Protein AF-A0A453IJV7-F1 (afdb_monomer_lite)

Foldseek 3Di:
DLPDDPPDPVVVVLVVLLVLLVQLVPDDCDCDPPDSVVSNVVSLVVNLVVLLVSLVVQVVCCVVPVDDQDPPDDLSVQVPPPPDDSVRSSVVVSVVVVVPPPPVVVVVVVVVVLCVVPVPLVVVQVVQVVVLVVVCVVVVHPDDDPVSVVSSCSVCVLVVVCVVCVVPVDDDDDDDDDDDSRVDD

InterPro domains:
  IPR001128 Cytochrome P450 [PF00067] (32-156)
  IPR036396 Cytochrome P450 superfamily [G3DSA:1.10.630.10] (1-160)
  IPR036396 Cytochrome P450 superfamily [SSF48264] (8-157)

Radius of gyration: 22.25 Å; chains: 1; bounding box: 54×47×56 Å

Structure (mmCIF, N/CA/C/O backbone):
data_AF-A0A453IJV7-F1
#
_entry.id   AF-A0A453IJV7-F1
#
loop_
_atom_site.group_PDB
_atom_site.id
_atom_site.type_symbol
_atom_site.label_atom_id
_atom_site.label_alt_id
_atom_site.label_comp_id
_atom_site.label_asym_id
_atom_site.label_entity_id
_atom_site.label_seq_id
_atom_site.pdbx_PDB_ins_code
_atom_site.Cartn_x
_atom_site.Cartn_y
_atom_site.Cartn_z
_atom_site.occupancy
_atom_site.B_iso_or_equiv
_atom_site.auth_seq_id
_atom_site.auth_comp_id
_atom_site.auth_asym_id
_atom_site.auth_atom_id
_atom_site.pdbx_PDB_model_num
ATOM 1 N N . ILE A 1 1 ? 5.312 3.435 2.197 1.00 82.19 1 ILE A N 1
ATOM 2 C CA . ILE A 1 1 ? 6.246 2.643 1.351 1.00 82.19 1 ILE A CA 1
ATOM 3 C C . ILE A 1 1 ? 7.298 3.547 0.699 1.00 82.19 1 ILE A C 1
ATOM 5 O O . ILE A 1 1 ? 8.464 3.226 0.855 1.00 82.19 1 ILE A O 1
ATOM 9 N N . MET A 1 2 ? 6.918 4.653 0.038 1.00 85.75 2 MET A N 1
ATOM 10 C CA . MET A 1 2 ? 7.855 5.604 -0.610 1.00 85.75 2 MET A CA 1
ATOM 11 C C . MET A 1 2 ? 7.649 7.081 -0.194 1.00 85.75 2 MET A C 1
ATOM 13 O O . MET A 1 2 ? 8.082 7.976 -0.916 1.00 85.75 2 MET A O 1
ATOM 17 N N . SER A 1 3 ? 6.951 7.332 0.924 1.00 85.00 3 SER A N 1
ATOM 18 C CA . SER A 1 3 ? 6.607 8.679 1.421 1.00 85.00 3 SER A CA 1
ATOM 19 C C . SER A 1 3 ? 6.081 9.627 0.336 1.00 85.00 3 SER A C 1
ATOM 21 O O . SER A 1 3 ? 6.603 10.717 0.139 1.00 85.00 3 SER A O 1
ATOM 23 N N . MET A 1 4 ? 5.072 9.163 -0.406 1.00 85.44 4 MET A N 1
ATOM 24 C CA . MET A 1 4 ? 4.356 9.962 -1.402 1.00 85.44 4 MET A CA 1
ATOM 25 C C . MET A 1 4 ? 3.078 10.517 -0.781 1.00 85.44 4 MET A C 1
ATOM 27 O O . MET A 1 4 ? 2.379 9.779 -0.076 1.00 85.44 4 MET A O 1
ATOM 31 N N . ASP A 1 5 ? 2.757 11.774 -1.073 1.00 86.56 5 ASP A N 1
ATOM 32 C CA . ASP A 1 5 ? 1.568 12.422 -0.535 1.00 86.56 5 ASP A CA 1
ATOM 33 C C . ASP A 1 5 ? 0.304 12.033 -1.326 1.00 86.56 5 ASP A C 1
ATOM 35 O O . ASP A 1 5 ? 0.326 11.943 -2.563 1.00 86.56 5 ASP A O 1
ATOM 39 N N . PRO A 1 6 ? -0.821 11.761 -0.637 1.00 83.69 6 PRO A N 1
ATOM 40 C CA . PRO A 1 6 ? -2.081 11.449 -1.300 1.00 83.69 6 PRO A CA 1
ATOM 41 C C . PRO A 1 6 ? -2.639 12.679 -2.026 1.00 83.69 6 PRO A C 1
ATOM 43 O O . PRO A 1 6 ? -2.537 13.803 -1.540 1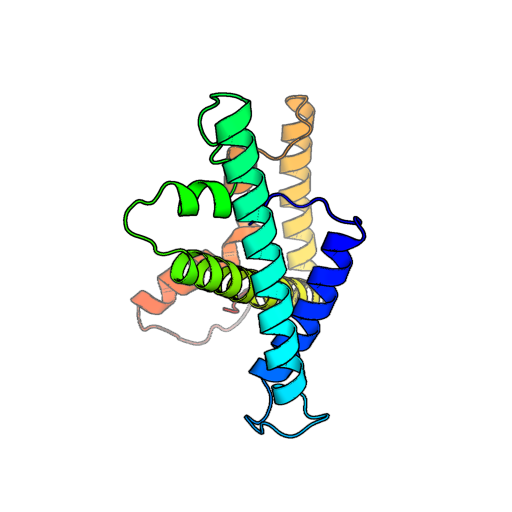.00 83.69 6 PRO A O 1
ATOM 46 N N . GLY A 1 7 ? -3.291 12.464 -3.172 1.00 83.38 7 GLY A N 1
ATOM 47 C CA . GLY A 1 7 ? -3.917 13.537 -3.955 1.00 83.38 7 GLY A CA 1
ATOM 48 C C . GLY A 1 7 ? -2.981 14.280 -4.913 1.00 83.38 7 GLY A C 1
ATOM 49 O O . GLY A 1 7 ? -3.461 15.070 -5.724 1.00 83.38 7 GLY A O 1
ATOM 50 N N . GLU A 1 8 ? -1.676 14.005 -4.886 1.00 91.69 8 GLU A N 1
ATOM 51 C CA . GLU A 1 8 ? -0.765 14.452 -5.940 1.00 91.69 8 GLU A CA 1
ATOM 52 C C . GLU A 1 8 ? -1.007 13.685 -7.247 1.00 91.69 8 GLU A C 1
ATOM 54 O O . GLU A 1 8 ? -1.324 12.492 -7.250 1.00 91.69 8 GLU A O 1
ATOM 59 N N . GLU A 1 9 ? -0.809 14.360 -8.383 1.00 90.62 9 GLU A N 1
ATOM 60 C CA . GLU A 1 9 ? -1.044 13.775 -9.707 1.00 90.62 9 GLU A CA 1
ATOM 61 C C . GLU A 1 9 ? -0.214 12.502 -9.939 1.00 90.62 9 GLU A C 1
ATOM 63 O O . GLU A 1 9 ? -0.707 11.520 -10.494 1.00 90.62 9 GLU A O 1
ATOM 68 N N . GLU A 1 10 ? 1.042 12.498 -9.495 1.00 88.94 10 GLU A N 1
ATOM 69 C CA . GLU A 1 10 ? 1.927 11.339 -9.597 1.00 88.94 10 GLU A CA 1
ATOM 70 C C . GLU A 1 10 ? 1.414 10.148 -8.775 1.00 88.94 10 GLU A C 1
ATOM 72 O O . GLU A 1 10 ? 1.376 9.024 -9.283 1.00 88.94 10 GLU A O 1
ATOM 77 N N . THR A 1 11 ? 0.976 10.396 -7.538 1.00 91.19 11 THR A N 1
ATOM 78 C CA . THR A 1 11 ? 0.439 9.372 -6.633 1.00 91.19 11 THR A CA 1
ATOM 79 C C . THR A 1 11 ? -0.837 8.748 -7.194 1.00 91.19 11 THR A C 1
ATOM 81 O O . THR A 1 11 ? -0.966 7.522 -7.221 1.00 91.19 11 THR A O 1
ATOM 84 N N . GLU A 1 12 ? -1.762 9.557 -7.718 1.00 91.56 12 GLU A N 1
ATOM 85 C CA . GLU A 1 12 ? -2.997 9.035 -8.315 1.00 91.56 12 GLU A CA 1
ATOM 86 C C . GLU A 1 12 ? -2.735 8.285 -9.628 1.00 91.56 12 GLU A C 1
ATOM 88 O O . GLU A 1 12 ? -3.335 7.236 -9.872 1.00 91.56 12 GLU A O 1
ATOM 93 N N . ARG A 1 13 ? -1.792 8.745 -10.461 1.00 92.81 13 ARG A N 1
ATOM 94 C CA . ARG A 1 13 ? -1.368 7.992 -11.654 1.00 92.81 13 ARG A CA 1
ATOM 95 C C . ARG A 1 13 ? -0.766 6.639 -11.273 1.00 92.81 13 ARG A C 1
ATOM 97 O O . ARG A 1 13 ? -1.148 5.625 -11.855 1.00 92.81 13 ARG A O 1
ATOM 104 N N . LEU A 1 14 ? 0.110 6.601 -10.267 1.00 93.06 14 LEU A N 1
ATOM 105 C CA . LEU A 1 14 ? 0.696 5.358 -9.760 1.00 93.06 14 LEU A CA 1
ATOM 106 C C . LEU A 1 14 ? -0.384 4.396 -9.244 1.00 93.06 14 LEU A C 1
ATOM 108 O O . LEU A 1 14 ? -0.341 3.200 -9.532 1.00 93.06 14 LEU A O 1
ATOM 112 N N . ARG A 1 15 ? -1.393 4.917 -8.538 1.00 90.94 15 ARG A N 1
ATOM 113 C CA . ARG A 1 15 ? -2.552 4.143 -8.077 1.00 90.94 15 ARG A CA 1
ATOM 114 C C . ARG A 1 15 ? -3.331 3.521 -9.239 1.00 90.94 15 ARG A C 1
ATOM 116 O O . ARG A 1 15 ? -3.712 2.353 -9.161 1.00 90.94 15 ARG A O 1
ATOM 123 N N . LEU A 1 16 ? -3.567 4.265 -10.320 1.00 93.12 16 LEU A N 1
ATOM 124 C CA . LEU A 1 16 ? -4.272 3.754 -11.504 1.00 93.12 16 LEU A CA 1
ATOM 125 C C . LEU A 1 16 ? -3.483 2.652 -12.228 1.00 93.12 16 LEU A C 1
ATOM 127 O O . LEU A 1 16 ? -4.068 1.645 -12.647 1.00 93.12 16 LEU A O 1
ATOM 131 N N . GLU A 1 17 ? -2.163 2.808 -12.339 1.00 95.00 17 GLU A N 1
ATOM 132 C CA . GLU A 1 17 ? -1.282 1.763 -12.872 1.00 95.00 17 GLU A CA 1
ATOM 133 C C . GLU A 1 17 ? -1.330 0.511 -11.999 1.00 95.00 17 GLU A C 1
ATOM 135 O O . GLU A 1 17 ? -1.475 -0.602 -12.502 1.00 95.00 17 GLU A O 1
ATOM 140 N N . TYR A 1 18 ? -1.309 0.688 -10.680 1.00 91.94 18 TYR A N 1
ATOM 141 C CA . TYR A 1 18 ? -1.393 -0.411 -9.731 1.00 91.94 18 TYR A CA 1
ATOM 142 C C . TYR A 1 18 ? -2.715 -1.192 -9.850 1.00 91.94 18 TYR A C 1
ATOM 144 O O . TYR A 1 18 ? -2.702 -2.419 -9.935 1.00 91.94 18 TYR A O 1
ATOM 152 N N . ILE A 1 19 ? -3.861 -0.513 -9.976 1.00 91.56 19 ILE A N 1
ATOM 153 C CA . ILE A 1 19 ? -5.157 -1.174 -10.228 1.00 91.56 19 ILE A CA 1
ATOM 154 C C . ILE A 1 19 ? -5.124 -1.980 -11.538 1.00 91.56 19 ILE A C 1
ATOM 156 O O . ILE A 1 19 ? -5.682 -3.077 -11.623 1.00 91.56 19 ILE A O 1
ATOM 160 N N . THR A 1 20 ? -4.480 -1.448 -12.577 1.00 94.38 20 THR A N 1
ATOM 161 C CA . THR A 1 20 ? -4.347 -2.135 -13.870 1.00 94.38 20 THR A CA 1
ATOM 162 C C . THR A 1 20 ? -3.435 -3.357 -13.766 1.00 94.38 20 THR A C 1
ATOM 164 O O . THR A 1 20 ? -3.772 -4.416 -14.298 1.00 94.38 20 THR A O 1
ATOM 167 N N . PHE A 1 21 ? -2.332 -3.241 -13.026 1.00 94.00 21 PHE A N 1
ATOM 168 C CA . PHE A 1 21 ? -1.436 -4.345 -12.699 1.00 94.00 21 PHE A CA 1
ATOM 169 C C . PHE A 1 21 ? -2.178 -5.474 -11.968 1.00 94.00 21 PHE A C 1
ATOM 171 O O . PHE A 1 21 ? -2.154 -6.620 -12.423 1.00 94.00 21 PHE A O 1
ATOM 178 N N . MET A 1 22 ? -2.928 -5.141 -10.915 1.00 91.25 22 MET A N 1
ATOM 179 C CA . MET A 1 22 ? -3.708 -6.098 -10.123 1.00 91.25 22 MET A CA 1
ATOM 180 C C . MET A 1 22 ? -4.707 -6.896 -10.958 1.00 91.25 22 MET A C 1
ATOM 182 O O . MET A 1 22 ? -4.793 -8.118 -10.830 1.00 91.25 22 MET A O 1
ATOM 186 N N . LYS A 1 23 ? -5.419 -6.230 -11.875 1.00 91.38 23 LYS A N 1
ATOM 187 C CA . LYS A 1 23 ? -6.349 -6.898 -12.799 1.00 91.38 23 LYS A CA 1
ATOM 188 C C . LYS A 1 23 ? -5.6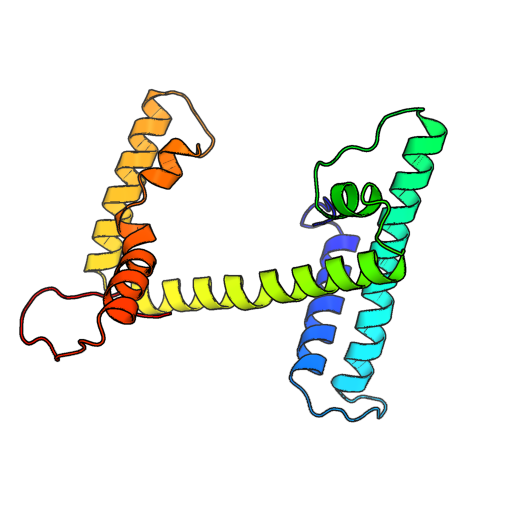62 -7.953 -13.661 1.00 91.38 23 LYS A C 1
ATOM 190 O O . LYS A 1 23 ? -6.300 -8.941 -14.008 1.00 91.38 23 LYS A O 1
ATOM 195 N N . GLY A 1 24 ? -4.394 -7.758 -14.021 1.00 92.88 24 GLY A N 1
ATOM 196 C CA . GLY A 1 24 ? -3.646 -8.759 -14.775 1.00 92.88 24 GLY A CA 1
ATOM 197 C C . GLY A 1 24 ? -3.157 -9.929 -13.928 1.00 92.88 24 GLY A C 1
ATOM 198 O O . GLY A 1 24 ? -3.151 -11.046 -14.440 1.00 92.88 24 GLY A O 1
ATOM 199 N N . VAL A 1 25 ? -2.816 -9.706 -12.651 1.00 89.50 25 VAL A N 1
ATOM 200 C CA . VAL A 1 25 ? -2.382 -10.770 -11.720 1.00 89.50 25 VAL A CA 1
ATOM 201 C C . VAL A 1 25 ? -3.469 -11.831 -11.537 1.00 89.50 25 VAL A C 1
ATOM 203 O O . VAL A 1 25 ? -3.168 -13.020 -11.516 1.00 89.50 25 VAL A O 1
ATOM 206 N N . VAL A 1 26 ? -4.735 -11.413 -11.465 1.00 88.06 26 VAL A N 1
ATOM 207 C CA . VAL A 1 26 ? -5.888 -12.321 -11.317 1.00 88.06 26 VAL A CA 1
ATOM 208 C C . VAL A 1 26 ? -6.466 -12.812 -12.653 1.00 88.06 26 VAL A C 1
ATOM 210 O O . VAL A 1 26 ? -7.506 -13.467 -12.674 1.00 88.06 26 VAL A O 1
ATOM 213 N N . SER A 1 27 ? -5.831 -12.486 -13.784 1.00 92.25 27 SER A N 1
ATOM 214 C CA . SER A 1 27 ? -6.316 -12.836 -15.126 1.00 92.25 27 SER A CA 1
ATOM 215 C C . SER A 1 27 ? -5.581 -14.029 -15.739 1.00 92.25 27 SER A C 1
ATOM 217 O O . SER A 1 27 ? -4.532 -14.454 -15.259 1.00 92.25 27 SER A O 1
ATOM 219 N N . ALA A 1 28 ? -6.113 -14.558 -16.846 1.00 93.44 28 ALA A N 1
ATOM 220 C CA . ALA A 1 28 ? -5.420 -15.582 -17.620 1.00 93.44 28 ALA A CA 1
ATOM 221 C C . ALA A 1 28 ? -4.070 -15.047 -18.157 1.00 93.44 28 ALA A C 1
ATOM 223 O O . ALA A 1 28 ? -4.047 -13.943 -18.712 1.00 93.44 28 ALA A O 1
ATOM 224 N N . PRO A 1 29 ? -2.967 -15.818 -18.061 1.00 92.56 29 PRO A N 1
ATOM 225 C CA . PRO A 1 29 ? -1.616 -15.373 -18.416 1.00 92.56 29 PRO A CA 1
ATOM 226 C C . PRO A 1 29 ? -1.383 -15.371 -19.939 1.00 92.56 29 PRO A C 1
ATOM 228 O O . PRO A 1 29 ? -0.536 -16.087 -20.469 1.00 92.56 29 PRO A O 1
ATOM 231 N N . LEU A 1 30 ? -2.170 -14.581 -20.669 1.00 93.06 30 LEU A N 1
ATOM 232 C CA . LEU A 1 30 ? -2.125 -14.472 -22.126 1.00 93.06 30 LEU A CA 1
ATOM 233 C C . LEU A 1 30 ? -1.462 -13.157 -22.529 1.00 93.06 30 LEU A C 1
ATOM 235 O O . LEU A 1 30 ? -2.041 -12.086 -22.373 1.00 93.06 30 LEU A O 1
ATOM 239 N N . ASN A 1 31 ? -0.255 -13.222 -23.091 1.00 92.75 31 ASN A N 1
ATOM 240 C CA . ASN A 1 31 ? 0.482 -12.037 -23.535 1.00 92.75 31 ASN A CA 1
ATOM 241 C C . ASN A 1 31 ? 0.046 -11.573 -24.938 1.00 92.75 31 ASN A C 1
ATOM 243 O O . ASN A 1 31 ? 0.837 -11.564 -25.879 1.00 92.75 31 ASN A O 1
ATOM 247 N N . PHE A 1 32 ? -1.233 -11.219 -25.087 1.00 92.75 32 PHE A N 1
ATOM 248 C CA . PHE A 1 32 ? -1.787 -10.702 -26.342 1.00 92.75 32 PHE A CA 1
ATOM 249 C C . PHE A 1 32 ? -2.232 -9.237 -26.188 1.00 92.75 32 PHE A C 1
ATOM 251 O O . PHE A 1 32 ? -2.822 -8.899 -25.153 1.00 92.75 32 PHE A O 1
ATOM 258 N N . PRO A 1 33 ? -1.993 -8.355 -27.181 1.00 92.31 33 PRO A N 1
ATOM 259 C CA . PRO A 1 33 ? -2.389 -6.951 -27.100 1.00 92.31 33 PRO A CA 1
ATOM 260 C C . PRO A 1 33 ? -3.866 -6.772 -26.727 1.00 92.31 33 PRO A C 1
ATOM 262 O O . PRO A 1 33 ? -4.750 -7.395 -27.305 1.00 92.31 33 PRO A O 1
ATOM 265 N N . GLY A 1 34 ? -4.133 -5.913 -25.740 1.00 89.69 34 GLY A N 1
ATOM 266 C CA . GLY A 1 34 ? -5.490 -5.617 -25.263 1.00 89.69 34 GLY A CA 1
ATOM 267 C C . GLY A 1 34 ? -5.979 -6.478 -24.093 1.00 89.69 34 GLY A C 1
ATOM 268 O O . GLY A 1 34 ? -6.896 -6.047 -23.390 1.00 89.69 34 GLY A O 1
ATOM 269 N N . THR A 1 35 ? -5.341 -7.621 -23.818 1.00 94.81 35 THR A N 1
ATOM 270 C CA . THR A 1 35 ? -5.650 -8.460 -22.645 1.00 94.81 35 THR A CA 1
ATOM 271 C C . THR A 1 35 ? -5.268 -7.783 -21.324 1.00 94.81 35 THR A C 1
ATOM 273 O O . THR A 1 35 ? -4.431 -6.877 -21.286 1.00 94.81 35 THR A O 1
ATOM 276 N N . ALA A 1 36 ? -5.873 -8.237 -20.220 1.00 95.12 36 ALA A N 1
ATOM 277 C CA . ALA A 1 36 ? -5.545 -7.756 -18.878 1.00 95.12 36 ALA A CA 1
ATOM 278 C C . ALA A 1 36 ? -4.084 -8.058 -18.500 1.00 95.12 36 ALA A C 1
ATOM 280 O O . ALA A 1 36 ? -3.392 -7.168 -18.013 1.00 95.12 36 ALA A O 1
ATOM 281 N N . TYR A 1 37 ? -3.589 -9.261 -18.809 1.00 94.81 37 TYR A N 1
ATOM 282 C CA . TYR A 1 37 ? -2.201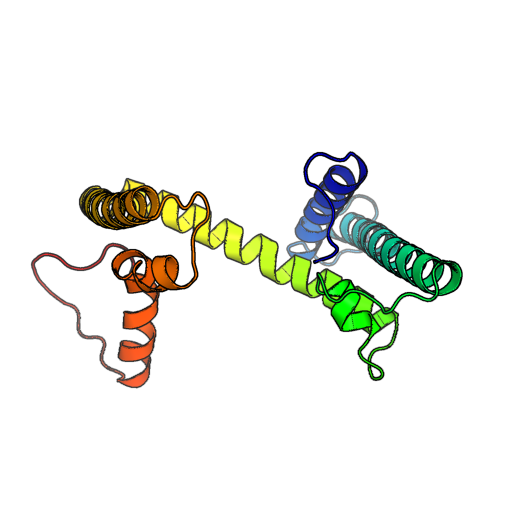 -9.649 -18.551 1.00 94.81 37 TYR A CA 1
ATOM 283 C C . TYR A 1 37 ? -1.193 -8.774 -19.314 1.00 94.81 37 TYR A C 1
ATOM 285 O O . TYR A 1 37 ? -0.260 -8.243 -18.714 1.00 94.81 37 TYR A O 1
ATOM 293 N N . TRP A 1 38 ? -1.417 -8.517 -20.609 1.00 96.25 38 TRP A N 1
ATOM 294 C CA . TRP A 1 38 ? -0.556 -7.618 -21.392 1.00 96.25 38 TRP A CA 1
ATOM 295 C C . TRP A 1 38 ? -0.537 -6.186 -20.841 1.00 96.25 38 TRP A C 1
ATOM 297 O O . TRP A 1 38 ? 0.521 -5.559 -20.774 1.00 96.25 38 TRP A O 1
ATOM 307 N N . LYS A 1 39 ? -1.696 -5.659 -20.416 1.00 96.31 39 LYS A N 1
ATOM 308 C CA . LYS A 1 39 ? -1.777 -4.332 -19.781 1.00 96.31 39 LYS A CA 1
ATOM 309 C C . LYS A 1 39 ? -1.026 -4.306 -18.451 1.00 96.31 39 LYS A C 1
ATOM 311 O O . LYS A 1 39 ? -0.283 -3.365 -18.207 1.00 96.31 39 LYS A O 1
ATOM 316 N N . ALA A 1 40 ? -1.149 -5.351 -17.638 1.00 95.31 40 ALA A N 1
ATOM 317 C CA . ALA A 1 40 ? -0.450 -5.433 -16.363 1.00 95.31 40 ALA A CA 1
ATOM 318 C C . ALA A 1 40 ? 1.071 -5.505 -16.505 1.00 95.31 40 ALA A C 1
ATOM 320 O O . ALA A 1 40 ? 1.767 -4.894 -15.702 1.00 95.31 40 ALA A O 1
ATOM 321 N N . LEU A 1 41 ? 1.606 -6.172 -17.533 1.00 95.12 41 LEU A N 1
ATOM 322 C CA . LEU A 1 41 ? 3.050 -6.143 -17.801 1.00 95.12 41 LEU A CA 1
ATOM 323 C C . LEU A 1 41 ? 3.550 -4.719 -18.088 1.00 95.12 41 LEU A C 1
ATOM 325 O O . LEU A 1 41 ? 4.622 -4.339 -17.617 1.00 95.12 41 LEU A O 1
ATOM 329 N N . LYS A 1 42 ? 2.758 -3.914 -18.807 1.00 96.06 42 LYS A N 1
ATOM 330 C CA . LYS A 1 42 ? 3.068 -2.495 -19.032 1.00 96.06 42 LYS A CA 1
ATOM 331 C C . LYS A 1 42 ? 2.987 -1.686 -17.744 1.00 96.06 42 LYS A C 1
ATOM 333 O O . LYS A 1 42 ? 3.933 -0.975 -17.43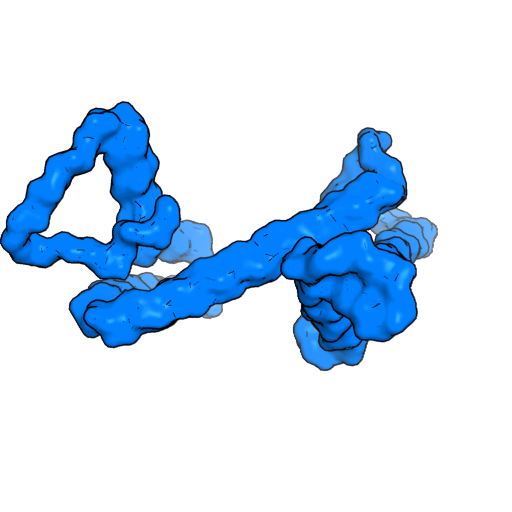0 1.00 96.06 42 LYS A O 1
ATOM 338 N N . SER A 1 43 ? 1.910 -1.847 -16.979 1.00 96.00 43 SER A N 1
ATOM 339 C CA . SER A 1 43 ? 1.756 -1.167 -15.693 1.00 96.00 43 SER A CA 1
ATOM 340 C C . SER A 1 43 ? 2.861 -1.535 -14.708 1.00 96.00 43 SER A C 1
ATOM 342 O O . SER A 1 43 ? 3.376 -0.654 -14.030 1.00 96.00 43 SER A O 1
ATOM 344 N N . ARG A 1 44 ? 3.310 -2.799 -14.680 1.00 95.12 44 ARG A N 1
ATOM 345 C CA . ARG A 1 44 ? 4.476 -3.222 -13.889 1.00 95.12 44 ARG A CA 1
ATOM 346 C C . ARG A 1 44 ? 5.714 -2.412 -14.264 1.00 95.12 44 ARG A C 1
ATOM 348 O O . ARG A 1 44 ? 6.373 -1.896 -13.371 1.00 95.12 44 ARG A O 1
ATOM 355 N N . ALA A 1 45 ? 6.019 -2.284 -15.555 1.00 95.62 45 ALA A N 1
ATOM 356 C CA . ALA A 1 45 ? 7.164 -1.494 -16.007 1.00 95.62 45 ALA A CA 1
ATOM 357 C C . ALA A 1 45 ? 7.040 -0.016 -15.594 1.00 95.62 45 ALA A C 1
ATOM 359 O O . ALA A 1 45 ? 8.004 0.554 -15.088 1.00 95.62 45 ALA A O 1
ATOM 360 N N . THR A 1 46 ? 5.850 0.580 -15.729 1.00 95.88 46 THR A N 1
ATOM 361 C CA . THR A 1 46 ? 5.590 1.958 -15.285 1.00 95.88 46 THR A CA 1
ATOM 362 C C . THR A 1 46 ? 5.796 2.120 -13.777 1.00 95.88 46 THR A C 1
ATOM 364 O O . THR A 1 46 ? 6.488 3.042 -13.353 1.00 95.88 46 THR A O 1
ATOM 367 N N . ILE A 1 47 ? 5.241 1.218 -12.960 1.00 94.88 47 ILE A N 1
ATOM 368 C CA . ILE A 1 47 ? 5.369 1.256 -11.496 1.00 94.88 47 ILE A CA 1
ATOM 369 C C . ILE A 1 47 ? 6.837 1.146 -11.084 1.00 94.88 47 ILE A C 1
ATOM 371 O O . ILE A 1 47 ? 7.308 1.970 -10.305 1.00 94.88 47 ILE A O 1
ATOM 375 N N . LEU A 1 48 ? 7.572 0.172 -11.632 1.00 95.00 48 LEU A N 1
ATOM 376 C CA . LEU A 1 48 ? 8.995 -0.005 -11.330 1.00 95.00 48 LEU A CA 1
ATOM 377 C C . LEU A 1 48 ? 9.803 1.245 -11.699 1.00 95.00 48 LEU A C 1
ATOM 379 O O . LEU A 1 48 ? 10.626 1.670 -10.896 1.00 95.00 48 LEU A O 1
ATOM 383 N N . GLY A 1 49 ? 9.506 1.889 -12.833 1.00 94.94 49 GLY A N 1
ATOM 384 C CA . GLY A 1 49 ? 10.149 3.147 -13.223 1.00 94.94 49 GLY A CA 1
ATOM 385 C C . GLY A 1 49 ? 9.859 4.313 -12.267 1.00 94.94 49 GLY A C 1
ATOM 386 O O . GLY A 1 49 ? 10.724 5.155 -12.030 1.00 94.94 49 GLY A O 1
ATOM 387 N N . VAL A 1 50 ? 8.666 4.370 -11.659 1.00 93.94 50 VAL A N 1
ATOM 388 C CA . VAL A 1 50 ? 8.366 5.366 -10.613 1.00 93.94 50 VAL A CA 1
ATOM 389 C C . VAL A 1 50 ? 9.190 5.098 -9.354 1.00 93.94 50 VAL A C 1
ATOM 391 O O . VAL A 1 50 ? 9.782 6.032 -8.816 1.00 93.94 50 VAL A O 1
ATOM 394 N N . ILE A 1 51 ? 9.255 3.840 -8.905 1.00 93.38 51 ILE A N 1
ATOM 395 C CA . ILE A 1 51 ? 10.032 3.446 -7.720 1.00 93.38 51 ILE A CA 1
ATOM 396 C C . ILE A 1 51 ? 11.526 3.739 -7.942 1.00 93.38 51 ILE A C 1
ATOM 398 O O . ILE A 1 51 ? 12.185 4.317 -7.080 1.00 93.38 51 ILE A O 1
ATOM 402 N N . GLU A 1 52 ? 12.047 3.382 -9.115 1.00 93.94 52 GLU A N 1
ATOM 403 C CA . GLU A 1 52 ? 13.431 3.618 -9.526 1.00 93.94 52 GLU A CA 1
ATOM 404 C C . GLU A 1 52 ? 13.785 5.106 -9.513 1.00 93.94 52 GLU A C 1
ATOM 406 O O . GLU A 1 52 ? 14.782 5.499 -8.912 1.00 93.94 52 GLU A O 1
ATOM 411 N N . ARG A 1 53 ? 12.925 5.953 -10.078 1.00 93.38 53 ARG A N 1
ATOM 412 C CA . ARG A 1 53 ? 13.123 7.404 -10.047 1.00 93.38 53 ARG A CA 1
ATOM 413 C C . ARG A 1 53 ? 13.128 7.963 -8.622 1.00 93.38 53 ARG A C 1
ATOM 415 O O . ARG A 1 53 ? 13.991 8.771 -8.299 1.00 93.38 53 ARG A O 1
ATOM 422 N N . LYS A 1 54 ? 12.227 7.509 -7.740 1.00 91.31 54 LYS A N 1
ATOM 423 C CA . LYS A 1 54 ? 12.231 7.920 -6.319 1.00 91.31 54 LYS A CA 1
ATOM 424 C C . LYS A 1 54 ? 13.514 7.504 -5.600 1.00 91.31 54 LYS A C 1
ATOM 426 O O . LYS A 1 54 ? 14.006 8.231 -4.739 1.00 91.31 54 LYS A O 1
ATOM 431 N N . MET A 1 55 ? 14.055 6.341 -5.947 1.00 90.38 55 MET A N 1
ATOM 432 C CA . MET A 1 55 ? 15.332 5.860 -5.426 1.00 90.38 55 MET A CA 1
ATOM 433 C C . MET A 1 55 ? 16.494 6.757 -5.893 1.00 90.38 55 MET A C 1
ATOM 435 O O . MET A 1 55 ? 17.337 7.145 -5.084 1.00 90.38 55 MET A O 1
ATOM 439 N N . GLU A 1 56 ? 16.516 7.141 -7.170 1.00 91.00 56 GLU A N 1
ATOM 440 C CA . GLU A 1 56 ? 17.533 8.032 -7.749 1.00 91.00 56 GLU A CA 1
ATOM 441 C C . GLU A 1 56 ? 17.464 9.453 -7.175 1.00 91.00 56 GLU A C 1
ATOM 443 O O . GLU A 1 56 ? 18.490 9.996 -6.765 1.00 91.00 56 GLU A O 1
ATOM 448 N N . GLU A 1 57 ? 16.261 10.020 -7.027 1.00 90.00 57 GLU A N 1
ATOM 449 C CA . GLU A 1 57 ? 16.037 11.322 -6.379 1.00 90.00 57 GLU A CA 1
ATOM 450 C C . GLU A 1 57 ? 16.645 11.375 -4.968 1.00 90.00 57 GLU A C 1
ATOM 452 O O . GLU A 1 57 ? 17.217 12.390 -4.565 1.00 90.00 57 GLU A O 1
ATOM 457 N N . ARG A 1 58 ? 16.557 10.277 -4.208 1.00 87.81 58 ARG A N 1
ATOM 458 C CA . ARG A 1 58 ? 17.153 10.183 -2.866 1.00 87.81 58 ARG A CA 1
ATOM 459 C C . ARG A 1 58 ? 18.667 10.090 -2.911 1.00 87.81 58 ARG A C 1
ATOM 461 O O . ARG A 1 58 ? 19.331 10.773 -2.134 1.00 87.81 58 ARG A O 1
ATOM 468 N N . LEU A 1 59 ? 19.209 9.290 -3.827 1.00 86.44 59 LEU A N 1
ATOM 469 C CA . LEU A 1 59 ? 20.653 9.166 -4.004 1.00 86.44 59 LEU A CA 1
ATOM 470 C C . LEU A 1 59 ? 21.281 10.516 -4.387 1.00 86.44 59 LEU A C 1
ATOM 472 O O . LEU A 1 59 ? 22.333 10.890 -3.869 1.00 86.44 59 LEU A O 1
ATOM 476 N N . GLU A 1 60 ? 20.614 11.287 -5.246 1.00 87.62 60 GLU A N 1
ATOM 477 C CA . GLU A 1 60 ? 21.056 12.633 -5.599 1.00 87.62 60 GLU A CA 1
ATOM 478 C C . GLU A 1 60 ? 21.031 13.606 -4.420 1.00 87.62 60 GLU A C 1
ATOM 480 O O . GLU A 1 60 ? 21.975 14.383 -4.263 1.00 87.62 60 GLU A O 1
ATOM 485 N N . LYS A 1 61 ? 19.973 13.586 -3.598 1.00 84.94 61 LYS A N 1
ATOM 486 C CA . LYS A 1 61 ? 19.885 14.437 -2.401 1.00 84.94 61 LYS A CA 1
ATOM 487 C C . LYS A 1 61 ? 21.015 14.134 -1.420 1.00 84.94 61 LYS A C 1
ATOM 489 O O . LYS A 1 61 ? 21.697 15.059 -0.991 1.00 84.94 61 LYS A O 1
ATOM 494 N N . MET A 1 62 ? 21.297 12.853 -1.169 1.00 80.69 62 MET A N 1
ATOM 495 C CA . MET A 1 62 ? 22.421 12.431 -0.322 1.00 80.69 62 MET A CA 1
ATOM 496 C C . MET A 1 62 ? 23.763 12.980 -0.824 1.00 80.69 62 MET A C 1
ATOM 498 O O . MET A 1 62 ? 24.554 13.510 -0.044 1.00 80.69 62 MET A O 1
ATOM 502 N N . ASN A 1 63 ? 24.007 12.896 -2.135 1.00 81.44 63 ASN A N 1
ATOM 503 C CA . ASN A 1 63 ? 25.247 13.385 -2.740 1.00 81.44 63 ASN A CA 1
ATOM 504 C C . ASN A 1 63 ? 25.386 14.915 -2.664 1.00 81.44 63 ASN A C 1
ATOM 506 O O . ASN A 1 63 ? 26.505 15.419 -2.582 1.00 81.44 63 ASN A O 1
ATOM 510 N N . LYS A 1 64 ? 24.271 15.655 -2.709 1.00 80.50 64 LYS A N 1
ATOM 511 C CA . LYS A 1 64 ? 24.252 17.127 -2.678 1.00 80.50 64 LYS A CA 1
ATOM 512 C C . LYS A 1 64 ? 24.347 17.692 -1.260 1.00 80.50 64 LYS A C 1
ATOM 514 O O . LYS A 1 64 ? 24.991 18.717 -1.065 1.00 80.50 64 LYS A O 1
ATOM 519 N N . GLU A 1 65 ? 23.714 17.046 -0.286 1.00 76.69 65 GLU A N 1
ATOM 520 C CA . GLU A 1 65 ? 23.531 17.599 1.063 1.00 76.69 65 GLU A CA 1
ATOM 521 C C . GLU A 1 65 ? 24.505 17.026 2.104 1.00 76.69 65 GLU A C 1
ATOM 523 O O . GLU A 1 65 ? 24.507 17.489 3.242 1.00 76.69 65 GLU A O 1
ATOM 528 N N . ALA A 1 66 ? 25.337 16.036 1.740 1.00 66.69 66 ALA A N 1
ATOM 529 C CA . ALA A 1 66 ? 26.193 15.286 2.673 1.00 66.69 66 ALA A CA 1
ATOM 530 C C . ALA A 1 66 ? 25.425 14.794 3.921 1.00 66.69 66 ALA A C 1
ATOM 532 O O . ALA A 1 66 ? 25.990 14.638 5.006 1.00 66.69 66 ALA A O 1
ATOM 533 N N . SER A 1 67 ? 24.120 14.574 3.760 1.00 65.44 67 SER A N 1
ATOM 534 C CA . SER A 1 67 ? 23.205 14.138 4.800 1.00 65.44 67 SER A CA 1
ATOM 535 C C . SER A 1 67 ? 23.119 12.614 4.813 1.00 65.44 67 SER A C 1
ATOM 537 O O . SER A 1 67 ? 23.257 11.930 3.794 1.00 65.44 67 SER A O 1
ATOM 539 N N . SER A 1 68 ? 22.925 12.054 6.005 1.00 63.88 68 SER A N 1
ATOM 540 C CA . SER A 1 68 ? 22.629 10.634 6.158 1.00 63.88 68 SER A CA 1
ATOM 541 C C . SER A 1 68 ? 21.246 10.328 5.592 1.00 63.88 68 SER A C 1
ATOM 543 O O . SER A 1 68 ? 20.309 11.085 5.823 1.00 63.88 68 SER A O 1
ATOM 545 N N . MET A 1 69 ? 21.100 9.186 4.925 1.00 65.75 69 MET A N 1
ATOM 546 C CA . MET A 1 69 ? 19.808 8.738 4.421 1.00 65.75 69 MET A CA 1
ATOM 547 C C . MET A 1 69 ? 18.781 8.571 5.556 1.00 65.75 69 MET A C 1
ATOM 549 O O . MET A 1 69 ? 19.033 7.840 6.518 1.00 65.75 69 MET A O 1
ATOM 553 N N . GLU A 1 70 ? 17.628 9.225 5.437 1.00 65.38 70 GLU A N 1
ATOM 554 C CA . GLU A 1 70 ? 16.505 9.080 6.368 1.00 65.38 70 GLU A CA 1
ATOM 555 C C . GLU A 1 70 ? 15.782 7.739 6.123 1.00 65.38 70 GLU A C 1
ATOM 557 O O . GLU A 1 70 ? 15.542 7.338 4.981 1.00 65.38 70 GLU A O 1
ATOM 562 N N . GLU A 1 71 ? 15.478 7.006 7.199 1.00 68.31 71 GLU A N 1
ATOM 563 C CA . GLU A 1 71 ? 14.764 5.711 7.185 1.00 68.31 71 GLU A CA 1
ATOM 564 C C . GLU A 1 71 ? 13.268 5.892 7.454 1.00 68.31 71 GLU A C 1
ATOM 566 O O . GLU A 1 71 ? 12.613 5.067 8.086 1.00 68.31 71 GLU A O 1
ATOM 571 N N . ASP A 1 72 ? 12.712 6.991 6.965 1.00 82.88 72 ASP A N 1
ATOM 572 C CA . ASP A 1 72 ? 11.333 7.367 7.271 1.00 82.88 72 ASP A CA 1
ATOM 573 C C . ASP A 1 72 ? 10.314 6.474 6.545 1.00 82.88 72 ASP A C 1
ATOM 575 O O . ASP A 1 72 ? 9.115 6.503 6.828 1.00 82.88 72 ASP A O 1
ATOM 579 N N . ASP A 1 73 ? 10.785 5.639 5.614 1.00 88.94 73 ASP A N 1
ATOM 580 C CA . ASP A 1 73 ? 9.994 4.616 4.957 1.00 88.94 73 ASP A CA 1
ATOM 581 C C . ASP A 1 73 ? 10.807 3.386 4.523 1.00 88.94 73 ASP A C 1
ATOM 583 O O . ASP A 1 73 ? 12.020 3.270 4.707 1.00 88.94 73 ASP A O 1
ATOM 587 N N . LEU A 1 74 ? 10.095 2.444 3.902 1.00 90.88 74 LEU A N 1
ATOM 588 C CA . LEU A 1 74 ? 10.660 1.184 3.448 1.00 90.88 74 LEU A CA 1
ATOM 589 C C . LEU A 1 74 ? 11.696 1.343 2.333 1.00 90.88 74 LEU A C 1
ATOM 591 O O . LEU A 1 74 ? 12.650 0.574 2.305 1.00 90.88 74 LEU A O 1
ATOM 595 N N . LEU A 1 75 ? 11.521 2.295 1.411 1.00 90.94 75 LEU A N 1
ATOM 596 C CA . LEU A 1 75 ? 12.510 2.537 0.358 1.00 90.94 75 LEU A CA 1
ATOM 597 C C . LEU A 1 75 ? 13.824 3.051 0.972 1.00 90.94 75 LEU A C 1
ATOM 599 O O . LEU A 1 75 ? 14.892 2.586 0.587 1.00 90.94 75 LEU A O 1
ATOM 603 N N . GLY A 1 76 ? 13.749 3.941 1.967 1.00 89.50 76 GLY A N 1
ATOM 604 C CA . GLY A 1 76 ? 14.905 4.423 2.727 1.00 89.50 76 GLY A CA 1
ATOM 605 C C . GLY A 1 76 ? 15.618 3.289 3.457 1.00 89.50 76 GLY A C 1
ATOM 606 O O . GLY A 1 76 ? 16.828 3.113 3.314 1.00 89.50 76 GLY A O 1
ATOM 607 N N . TRP A 1 77 ? 14.848 2.457 4.160 1.00 90.56 77 TRP A N 1
ATOM 608 C CA . TRP A 1 77 ? 15.365 1.265 4.828 1.00 90.56 77 TRP A CA 1
ATOM 609 C C . TRP A 1 77 ? 16.025 0.283 3.849 1.00 90.56 77 TRP A C 1
ATOM 611 O O . TRP A 1 77 ? 17.144 -0.164 4.092 1.00 90.56 77 TRP A O 1
ATOM 621 N N . ALA A 1 78 ? 15.378 -0.023 2.720 1.00 90.56 78 ALA A N 1
ATOM 622 C CA . ALA A 1 78 ? 15.864 -0.996 1.743 1.00 90.56 78 ALA A CA 1
ATOM 623 C C . ALA A 1 78 ? 17.152 -0.541 1.040 1.00 90.56 78 ALA A C 1
ATOM 625 O O . ALA A 1 78 ? 18.031 -1.362 0.803 1.00 90.56 78 ALA A O 1
ATOM 626 N N . MET A 1 79 ? 17.303 0.756 0.758 1.00 88.62 79 MET A N 1
ATOM 627 C CA . MET A 1 79 ? 18.520 1.311 0.146 1.00 88.62 79 MET A CA 1
ATOM 628 C C . MET A 1 79 ? 19.747 1.258 1.068 1.00 88.62 79 MET A C 1
ATOM 630 O O . MET A 1 79 ? 20.873 1.222 0.577 1.00 88.62 79 MET A O 1
ATOM 634 N N . LYS A 1 80 ? 19.558 1.231 2.394 1.00 86.69 80 LYS A N 1
ATOM 635 C CA . LYS A 1 80 ? 20.659 1.038 3.355 1.00 86.69 80 LYS A CA 1
ATOM 636 C C . LYS A 1 80 ? 21.088 -0.420 3.507 1.00 86.69 80 LYS A C 1
ATOM 638 O O . LYS A 1 80 ? 22.172 -0.680 4.030 1.00 86.69 80 LYS A O 1
ATOM 643 N N . GLN A 1 81 ? 20.259 -1.369 3.078 1.00 86.44 81 GLN A N 1
ATOM 644 C CA . GLN A 1 81 ? 20.590 -2.787 3.147 1.00 86.44 81 GLN A CA 1
ATOM 645 C C . GLN A 1 81 ? 21.623 -3.134 2.070 1.00 86.44 81 GLN A C 1
ATOM 647 O O . GLN A 1 81 ? 21.316 -3.207 0.883 1.00 86.44 81 GLN A O 1
ATOM 652 N N . SER A 1 82 ? 22.867 -3.381 2.488 1.00 74.19 82 SER A N 1
ATOM 653 C CA . SER A 1 82 ? 24.003 -3.638 1.588 1.00 74.19 82 SER A CA 1
ATOM 654 C C . SER A 1 82 ? 23.922 -4.963 0.818 1.00 74.19 82 SER A C 1
ATOM 656 O O . SER A 1 82 ? 24.725 -5.207 -0.080 1.00 74.19 82 SER A O 1
ATOM 658 N N . ASN A 1 83 ? 22.969 -5.828 1.161 1.00 89.00 83 ASN A N 1
ATOM 659 C CA . ASN A 1 83 ? 22.756 -7.136 0.550 1.00 89.00 83 ASN A CA 1
ATOM 660 C C . ASN A 1 83 ? 21.645 -7.156 -0.514 1.00 89.00 83 ASN A C 1
ATOM 662 O O . ASN A 1 83 ? 21.397 -8.222 -1.080 1.00 89.00 83 ASN A O 1
ATOM 666 N N . LEU A 1 84 ? 20.967 -6.033 -0.775 1.00 89.81 84 LEU A N 1
ATOM 667 C CA . LEU A 1 84 ? 19.910 -5.953 -1.781 1.00 89.81 84 LEU A CA 1
ATOM 668 C C . LEU A 1 84 ? 20.413 -5.262 -3.052 1.00 89.81 84 LEU A C 1
ATOM 670 O O . LEU A 1 84 ? 20.913 -4.141 -3.020 1.00 89.81 84 LEU A O 1
ATOM 674 N N . SER A 1 85 ? 20.248 -5.932 -4.191 1.00 92.62 85 SER A N 1
ATOM 675 C CA . SER A 1 85 ? 20.397 -5.307 -5.510 1.00 92.62 85 SER A CA 1
ATOM 676 C C . SER A 1 85 ? 19.247 -4.341 -5.798 1.00 92.62 85 SER A C 1
ATOM 678 O O . SER A 1 85 ? 18.165 -4.443 -5.214 1.00 92.62 85 SER A O 1
ATOM 680 N N . LYS A 1 86 ? 19.462 -3.428 -6.751 1.00 90.44 86 LYS A N 1
ATOM 681 C CA . LYS A 1 86 ? 18.444 -2.476 -7.214 1.00 90.44 86 LYS A CA 1
ATOM 682 C C . LYS A 1 86 ? 17.156 -3.199 -7.613 1.00 90.44 86 LYS A C 1
ATOM 684 O O . LYS A 1 86 ? 16.081 -2.840 -7.147 1.00 90.44 86 LYS A O 1
ATOM 689 N N . GLU A 1 87 ? 17.264 -4.268 -8.394 1.00 91.50 87 GLU A N 1
ATOM 690 C CA . GLU A 1 87 ? 16.129 -5.066 -8.862 1.00 91.50 87 GLU A CA 1
ATOM 691 C C . GLU A 1 87 ? 15.368 -5.709 -7.695 1.00 91.50 87 GLU A C 1
ATOM 693 O O . GLU A 1 87 ? 14.138 -5.678 -7.670 1.00 91.50 87 GLU A O 1
ATOM 698 N N . GLN A 1 88 ? 16.085 -6.221 -6.688 1.00 93.69 88 GLN A N 1
ATOM 699 C CA . GLN A 1 88 ? 15.468 -6.788 -5.485 1.00 93.69 88 GLN A CA 1
ATOM 700 C C . GLN A 1 88 ? 14.729 -5.735 -4.656 1.00 93.69 88 GLN A C 1
ATOM 702 O O . GLN A 1 88 ? 13.665 -6.038 -4.123 1.00 93.69 88 GLN A O 1
ATOM 707 N N . ILE A 1 89 ? 15.255 -4.510 -4.551 1.00 93.19 89 ILE A N 1
ATOM 708 C CA . ILE A 1 89 ? 14.568 -3.404 -3.866 1.00 93.19 89 ILE A CA 1
ATOM 709 C C . ILE A 1 89 ? 13.270 -3.061 -4.603 1.00 93.19 89 ILE A C 1
ATOM 711 O O . ILE A 1 89 ? 12.216 -2.945 -3.976 1.00 93.19 89 ILE A O 1
ATOM 715 N N . LEU A 1 90 ? 13.325 -2.940 -5.932 1.00 93.00 90 LEU A N 1
ATOM 716 C CA . LEU A 1 90 ? 12.151 -2.635 -6.749 1.00 93.00 90 LEU A CA 1
ATOM 717 C C . LEU A 1 90 ? 11.066 -3.717 -6.612 1.00 93.00 90 LEU A C 1
ATOM 719 O O . LEU A 1 90 ? 9.902 -3.395 -6.354 1.00 93.00 90 LEU A O 1
ATOM 723 N N . ASP A 1 91 ? 11.442 -4.994 -6.724 1.00 92.06 91 ASP A N 1
ATOM 724 C CA . ASP A 1 91 ? 10.509 -6.115 -6.583 1.00 92.06 91 ASP A CA 1
ATOM 725 C C . ASP A 1 91 ? 9.980 -6.254 -5.145 1.00 92.06 91 ASP A C 1
ATOM 727 O O . ASP A 1 91 ? 8.801 -6.566 -4.965 1.00 92.06 91 ASP A O 1
ATOM 731 N N . LEU A 1 92 ? 10.789 -5.971 -4.115 1.00 93.50 92 LEU A N 1
ATOM 732 C CA . LEU A 1 92 ? 10.349 -5.942 -2.714 1.00 93.50 92 LEU A CA 1
ATOM 733 C C . LEU A 1 92 ? 9.268 -4.877 -2.494 1.00 93.50 92 LEU A C 1
ATOM 735 O O . LEU A 1 92 ? 8.229 -5.163 -1.897 1.00 93.50 92 LEU A O 1
ATOM 739 N N . LEU A 1 93 ? 9.493 -3.658 -2.990 1.00 93.19 93 LEU A N 1
ATOM 740 C CA . LEU A 1 93 ? 8.552 -2.548 -2.837 1.00 93.19 93 LEU A CA 1
ATOM 741 C C . LEU A 1 9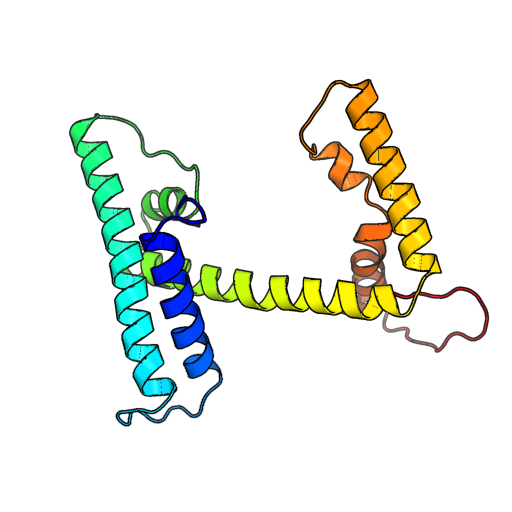3 ? 7.249 -2.813 -3.595 1.00 93.19 93 LEU A C 1
ATOM 743 O O . LEU A 1 93 ? 6.170 -2.615 -3.033 1.00 93.19 93 LEU A O 1
ATOM 747 N N . LEU A 1 94 ? 7.335 -3.324 -4.827 1.00 91.94 94 LEU A N 1
ATOM 748 C CA . LEU A 1 94 ? 6.164 -3.735 -5.602 1.00 91.94 94 LEU A CA 1
ATOM 749 C C . LEU A 1 94 ? 5.389 -4.862 -4.902 1.00 91.94 94 LEU A C 1
ATOM 751 O O . LEU A 1 94 ? 4.162 -4.808 -4.821 1.00 91.94 94 LEU A O 1
ATOM 755 N N . SER A 1 95 ? 6.091 -5.858 -4.359 1.00 90.44 95 SER A N 1
ATOM 756 C CA . SER A 1 95 ? 5.475 -6.990 -3.655 1.00 90.44 95 SER A CA 1
ATOM 757 C C . SER A 1 95 ? 4.808 -6.570 -2.347 1.00 90.44 95 SER A C 1
ATOM 759 O O . SER A 1 95 ? 3.756 -7.101 -1.995 1.00 90.44 95 SER A O 1
ATOM 761 N N . LEU A 1 96 ? 5.369 -5.603 -1.615 1.00 90.50 96 LEU A N 1
ATOM 762 C CA . LEU A 1 96 ? 4.726 -5.116 -0.396 1.00 90.50 96 LEU A CA 1
ATOM 763 C C . LEU A 1 96 ? 3.534 -4.200 -0.696 1.00 90.50 96 LEU A C 1
ATOM 765 O O . LEU A 1 96 ? 2.528 -4.276 0.009 1.00 90.50 96 LEU A O 1
ATOM 769 N N . LEU A 1 97 ? 3.607 -3.383 -1.754 1.00 87.62 97 LEU A N 1
ATOM 770 C CA . LEU A 1 97 ? 2.439 -2.659 -2.273 1.00 87.62 97 LEU A CA 1
ATOM 771 C C . LEU A 1 97 ? 1.311 -3.644 -2.607 1.00 87.62 97 LEU A C 1
ATOM 773 O O . LEU A 1 97 ? 0.182 -3.436 -2.162 1.00 87.62 97 LEU A O 1
ATOM 777 N N . PHE A 1 98 ? 1.660 -4.745 -3.288 1.00 84.88 98 PHE A N 1
ATOM 778 C CA . PHE A 1 98 ? 0.770 -5.874 -3.563 1.00 84.88 98 PHE A CA 1
ATOM 779 C C . PHE A 1 98 ? 0.102 -6.417 -2.298 1.00 84.88 98 PHE A C 1
ATOM 781 O O . PHE A 1 98 ? -1.126 -6.427 -2.174 1.00 84.88 98 PHE A O 1
ATOM 788 N N . ALA A 1 99 ? 0.920 -6.840 -1.336 1.00 86.81 99 ALA A N 1
ATOM 789 C CA . ALA A 1 99 ? 0.449 -7.488 -0.122 1.00 86.81 99 ALA A CA 1
ATOM 790 C C . ALA A 1 99 ? -0.429 -6.568 0.740 1.00 86.81 99 ALA A C 1
ATOM 792 O O . ALA A 1 99 ? -1.440 -7.021 1.277 1.00 86.81 99 ALA A O 1
ATOM 793 N N . GLY A 1 100 ? -0.063 -5.290 0.873 1.00 83.50 100 GLY A N 1
ATOM 794 C CA . GLY A 1 100 ? -0.732 -4.355 1.776 1.00 83.50 100 GLY A CA 1
ATOM 795 C C . GLY A 1 100 ? -2.075 -3.838 1.262 1.00 83.50 100 GLY A C 1
ATOM 796 O O . GLY A 1 100 ? -2.994 -3.657 2.063 1.00 83.50 100 GLY A O 1
ATOM 797 N N . HIS A 1 101 ? -2.209 -3.609 -0.048 1.00 81.00 101 HIS A N 1
ATOM 798 C CA . HIS A 1 101 ? -3.400 -2.968 -0.610 1.00 81.00 101 HIS A CA 1
ATOM 799 C C . HIS A 1 101 ? -4.609 -3.907 -0.643 1.00 81.00 101 HIS A C 1
ATOM 801 O O . HIS A 1 101 ? -5.672 -3.570 -0.122 1.00 81.00 101 HIS A O 1
ATOM 807 N N . GLU A 1 102 ? -4.460 -5.094 -1.232 1.00 80.81 102 GLU A N 1
ATOM 808 C CA . GLU A 1 102 ? -5.594 -6.002 -1.446 1.00 80.81 102 GLU A CA 1
ATOM 809 C C . GLU A 1 102 ? -6.104 -6.611 -0.140 1.00 80.81 102 GLU A C 1
ATOM 811 O O . GLU A 1 102 ? -7.306 -6.638 0.112 1.00 80.81 102 GLU A O 1
ATOM 816 N N . THR A 1 103 ? -5.196 -7.070 0.724 1.00 87.00 103 THR A N 1
ATOM 817 C CA . THR A 1 103 ? -5.585 -7.777 1.951 1.00 87.00 103 THR A CA 1
ATOM 818 C C . THR A 1 103 ? -6.261 -6.843 2.951 1.00 87.00 103 THR A C 1
ATOM 820 O O . THR A 1 103 ? -7.340 -7.157 3.451 1.00 87.00 103 THR A O 1
ATOM 823 N N . SER A 1 104 ? -5.678 -5.665 3.195 1.00 88.94 104 SER A N 1
ATOM 824 C CA . SER A 1 104 ? -6.208 -4.695 4.159 1.00 88.94 104 SER A CA 1
ATOM 825 C C . SER A 1 104 ? -7.530 -4.086 3.694 1.00 88.94 104 SER A C 1
ATOM 827 O O . SER A 1 104 ? -8.444 -3.924 4.502 1.00 88.94 104 SER A O 1
ATOM 829 N N . SER A 1 105 ? -7.662 -3.770 2.398 1.00 88.62 105 SER A N 1
ATOM 830 C CA . SER A 1 105 ? -8.911 -3.217 1.855 1.00 88.62 105 SER A CA 1
ATOM 831 C C . SER A 1 105 ? -10.051 -4.234 1.901 1.00 88.62 105 SER A C 1
ATOM 833 O O . SER A 1 105 ? -11.153 -3.887 2.326 1.00 88.62 105 SER A O 1
ATOM 835 N N . MET A 1 106 ? -9.779 -5.498 1.559 1.00 88.25 106 MET A N 1
ATOM 836 C CA . MET A 1 106 ? -10.750 -6.584 1.681 1.00 88.25 106 MET A CA 1
ATOM 837 C C . MET A 1 106 ? -11.139 -6.828 3.142 1.00 88.25 106 MET A C 1
ATOM 839 O O . MET A 1 106 ? -12.325 -6.921 3.448 1.00 88.25 106 MET A O 1
ATOM 843 N N . ALA A 1 107 ? -10.167 -6.882 4.057 1.00 88.38 107 ALA A N 1
ATOM 844 C CA . ALA A 1 107 ? -10.433 -7.056 5.483 1.00 88.38 107 ALA A CA 1
ATOM 845 C C . ALA A 1 107 ? -11.323 -5.931 6.037 1.00 88.38 107 ALA A C 1
ATOM 847 O O . ALA A 1 107 ? -12.283 -6.204 6.755 1.00 88.38 107 ALA A O 1
ATOM 848 N N . LEU A 1 108 ? -11.061 -4.677 5.653 1.00 91.00 108 LEU A N 1
ATOM 849 C CA . LEU A 1 108 ? -11.884 -3.534 6.045 1.00 91.00 108 LEU A CA 1
ATOM 850 C C . LEU A 1 108 ? -13.298 -3.605 5.449 1.00 91.00 108 LEU A C 1
ATOM 852 O O . LEU A 1 108 ? -14.271 -3.355 6.157 1.00 91.00 108 LEU A O 1
ATOM 856 N N . ALA A 1 109 ? -13.425 -3.968 4.171 1.00 92.12 109 ALA A N 1
ATOM 857 C CA . ALA A 1 109 ? -14.722 -4.122 3.517 1.00 92.12 109 ALA A CA 1
ATOM 858 C C . ALA A 1 109 ? -15.567 -5.221 4.183 1.00 92.12 109 ALA A C 1
ATOM 860 O O . ALA A 1 109 ? -16.747 -5.007 4.460 1.00 92.12 109 ALA A O 1
ATOM 861 N N . LEU A 1 110 ? -14.954 -6.365 4.503 1.00 89.44 110 LEU A N 1
ATOM 862 C CA . LEU A 1 110 ? -15.598 -7.451 5.241 1.00 89.44 110 LEU A CA 1
ATOM 863 C C . LEU A 1 110 ? -15.988 -7.020 6.655 1.00 89.44 110 LEU A C 1
ATOM 865 O O . LEU A 1 110 ? -17.100 -7.312 7.088 1.00 89.44 110 LEU A O 1
ATOM 869 N N . ALA A 1 111 ? -15.118 -6.290 7.358 1.00 89.31 111 ALA A N 1
ATOM 870 C CA . ALA A 1 111 ? -15.439 -5.759 8.677 1.00 89.31 111 ALA A CA 1
ATOM 871 C C . ALA A 1 111 ? -16.694 -4.874 8.623 1.00 89.31 111 ALA A C 1
ATOM 873 O O . ALA A 1 111 ? -17.617 -5.088 9.402 1.00 89.31 111 ALA A O 1
ATOM 874 N N . ILE A 1 112 ? -16.779 -3.942 7.668 1.00 91.50 112 ILE A N 1
ATOM 875 C CA . ILE A 1 112 ? -17.965 -3.088 7.485 1.00 91.50 112 ILE A CA 1
ATOM 876 C C . ILE A 1 112 ? -19.209 -3.932 7.177 1.00 91.50 112 ILE A C 1
ATOM 878 O O . ILE A 1 112 ? -20.242 -3.750 7.818 1.00 91.50 112 ILE A O 1
ATOM 882 N N . PHE A 1 113 ? -19.096 -4.881 6.245 1.00 90.06 113 PHE A N 1
ATOM 883 C CA . PHE A 1 113 ? -20.198 -5.755 5.839 1.00 90.06 113 PHE A CA 1
ATOM 884 C C . PHE A 1 113 ? -20.760 -6.582 7.008 1.00 90.06 113 PHE A C 1
ATOM 886 O O . PHE A 1 113 ? -21.971 -6.665 7.193 1.00 90.06 113 PHE A O 1
ATOM 893 N N . PHE A 1 114 ? -19.898 -7.171 7.839 1.00 85.38 114 PHE A N 1
ATOM 894 C CA . PHE A 1 114 ? -20.345 -7.965 8.986 1.00 85.38 114 PHE A CA 1
ATOM 895 C C . PHE A 1 114 ? -20.861 -7.109 10.144 1.00 85.38 114 PHE A C 1
ATOM 897 O O . PHE A 1 114 ? -21.785 -7.527 10.847 1.00 85.38 114 PHE A O 1
ATOM 904 N N . LEU A 1 115 ? -20.302 -5.913 10.341 1.00 88.44 115 LEU A N 1
ATOM 905 C CA . LEU A 1 115 ? -20.770 -4.985 11.369 1.00 88.44 115 LEU A CA 1
ATOM 906 C C . LEU A 1 115 ? -22.189 -4.483 11.091 1.00 88.44 115 LEU A C 1
ATOM 908 O O . LEU A 1 115 ? -22.963 -4.331 12.035 1.00 88.44 115 LEU A O 1
ATOM 912 N N . GLU A 1 116 ? -22.568 -4.310 9.822 1.00 89.19 116 GLU A N 1
ATOM 913 C CA . GLU A 1 116 ? -23.949 -3.982 9.441 1.00 89.19 116 GLU A CA 1
ATOM 914 C C . GLU A 1 116 ? -24.952 -5.028 9.964 1.00 89.19 116 GLU A C 1
ATOM 916 O O . GLU A 1 116 ? -26.022 -4.682 10.467 1.00 89.19 116 GLU A O 1
ATOM 921 N N . GLY A 1 117 ? -24.581 -6.311 9.929 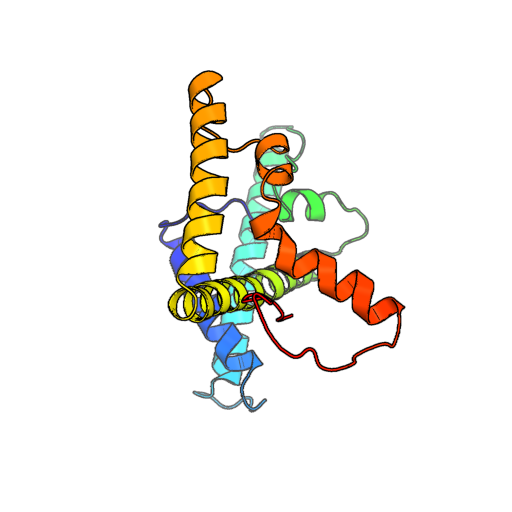1.00 84.75 117 GLY A N 1
ATOM 922 C CA . GLY A 1 117 ? -25.416 -7.417 10.400 1.00 84.75 117 GLY A CA 1
ATOM 923 C C . GLY A 1 117 ? -25.457 -7.609 11.922 1.00 84.75 117 GLY A C 1
ATOM 924 O O . GLY A 1 117 ? -26.249 -8.421 12.404 1.00 84.75 117 GLY A O 1
ATOM 925 N N . CYS A 1 118 ? -24.633 -6.899 12.703 1.00 88.62 118 CYS A N 1
ATOM 926 C CA . CYS A 1 118 ? -24.573 -7.064 14.157 1.00 88.62 118 CYS A CA 1
ATOM 927 C C . CYS A 1 118 ? -24.560 -5.723 14.915 1.00 88.62 118 CYS A C 1
ATOM 929 O O . CYS A 1 118 ? -23.507 -5.271 15.375 1.00 88.62 118 CYS A O 1
ATOM 931 N N . PRO A 1 119 ? -25.740 -5.125 15.167 1.00 89.62 119 PRO A N 1
ATOM 932 C CA . PRO A 1 119 ? -25.850 -3.861 15.899 1.00 89.62 119 PRO A CA 1
ATOM 933 C C . PRO A 1 119 ? -25.205 -3.886 17.291 1.00 89.62 119 PRO A C 1
ATOM 935 O O . PRO A 1 119 ? -24.616 -2.897 17.712 1.00 89.62 119 PRO A O 1
ATOM 938 N N . LYS A 1 120 ? -25.255 -5.034 17.982 1.00 88.38 120 LYS A N 1
ATOM 939 C CA . LYS A 1 120 ? -24.624 -5.209 19.300 1.00 88.38 120 LYS A CA 1
ATOM 940 C C . LYS A 1 120 ? -23.103 -5.054 19.245 1.00 88.38 120 LYS A C 1
ATOM 942 O O . LYS A 1 120 ? -22.527 -4.416 20.114 1.00 88.38 120 LYS A O 1
ATOM 947 N N . ALA A 1 121 ? -22.458 -5.608 18.215 1.00 87.56 121 ALA A N 1
ATOM 948 C CA . ALA A 1 121 ? -21.013 -5.468 18.043 1.00 87.56 121 ALA A CA 1
ATOM 949 C C . ALA A 1 121 ? -20.623 -4.018 17.721 1.00 87.56 121 ALA A C 1
ATOM 951 O O . ALA A 1 121 ? -19.593 -3.537 18.183 1.00 87.56 121 ALA A O 1
ATOM 952 N N . VAL A 1 122 ? -21.459 -3.303 16.961 1.00 91.31 122 VAL A N 1
ATOM 953 C CA . VAL A 1 122 ? -21.259 -1.873 16.681 1.00 91.31 122 VAL A CA 1
ATOM 954 C C . VAL A 1 122 ? -21.394 -1.028 17.949 1.00 91.31 122 VAL A C 1
ATOM 956 O O . VAL A 1 122 ? -20.624 -0.088 18.132 1.00 91.31 122 VAL A O 1
ATOM 959 N N . GLU A 1 123 ? -22.352 -1.347 18.819 1.00 92.19 123 GLU A N 1
ATOM 960 C CA . GLU A 1 123 ? -22.538 -0.664 20.103 1.00 92.19 123 GLU A CA 1
ATOM 961 C C . GLU A 1 123 ? -21.326 -0.860 21.022 1.00 92.19 123 GLU A C 1
ATOM 963 O O . GLU A 1 123 ? -20.755 0.124 21.486 1.00 92.19 123 GLU A O 1
ATOM 968 N N . GLU A 1 124 ? -20.847 -2.097 21.171 1.00 91.44 124 GLU A N 1
ATOM 969 C CA . GLU A 1 124 ? -19.665 -2.414 21.984 1.00 91.44 124 GLU A CA 1
ATOM 970 C C . GLU A 1 124 ? -18.382 -1.762 21.424 1.00 91.44 124 GLU A C 1
ATOM 972 O O . GLU A 1 124 ? -17.620 -1.145 22.171 1.00 91.44 124 GLU A O 1
ATOM 977 N N . LEU A 1 125 ? -18.178 -1.778 20.095 1.00 92.94 125 LEU A N 1
ATOM 978 C CA . LEU A 1 125 ? -17.088 -1.029 19.443 1.00 92.94 125 LEU A CA 1
ATOM 979 C C . LEU A 1 125 ? -17.186 0.471 19.707 1.00 92.94 125 LEU A C 1
ATOM 981 O O . LEU A 1 125 ? -16.170 1.135 19.921 1.00 92.94 125 LEU A O 1
ATOM 985 N N . ARG A 1 126 ? -18.397 1.029 19.643 1.00 94.31 126 ARG A N 1
ATOM 986 C CA . ARG A 1 126 ? -18.625 2.455 19.861 1.00 94.31 126 ARG A CA 1
ATOM 987 C C . ARG A 1 126 ? -18.300 2.837 21.299 1.00 94.31 126 ARG A C 1
ATOM 989 O O . ARG A 1 126 ? -17.645 3.856 21.495 1.00 94.31 126 ARG A O 1
ATOM 996 N N . GLU A 1 127 ? -18.743 2.059 22.279 1.00 94.81 127 GLU A N 1
ATOM 997 C CA . GLU A 1 127 ? -18.432 2.296 23.691 1.00 94.81 127 GLU A CA 1
ATOM 998 C C . GLU A 1 127 ? -16.921 2.264 23.945 1.00 94.81 127 GLU A C 1
ATOM 1000 O O . GLU A 1 127 ? -16.384 3.213 24.522 1.00 94.81 127 GLU A O 1
ATOM 1005 N N . GLU A 1 128 ? -16.226 1.248 23.424 1.00 92.88 128 GLU A N 1
ATOM 1006 C CA . GLU A 1 128 ? -14.765 1.128 23.503 1.00 92.88 128 GLU A CA 1
ATOM 1007 C C . GLU A 1 128 ? -14.056 2.372 22.940 1.00 92.88 128 GLU A C 1
ATOM 1009 O O . GLU A 1 128 ? -13.260 3.018 23.631 1.00 92.88 128 GLU A O 1
ATOM 1014 N N . HIS A 1 129 ? -14.374 2.761 21.701 1.00 94.25 129 HIS A N 1
ATOM 1015 C CA . HIS A 1 129 ? -13.707 3.886 21.041 1.00 94.25 129 HIS A CA 1
ATOM 1016 C C . HIS A 1 129 ? -14.077 5.243 21.653 1.00 94.25 129 HIS A C 1
ATOM 1018 O O . HIS A 1 129 ? -13.241 6.149 21.675 1.00 94.25 129 HIS A O 1
ATOM 1024 N N . LEU A 1 130 ? -15.299 5.409 22.175 1.00 95.12 130 LEU A N 1
ATOM 1025 C CA . LEU A 1 130 ? -15.694 6.625 22.890 1.00 95.12 130 LEU A CA 1
ATOM 1026 C C . LEU A 1 130 ? -14.902 6.792 24.186 1.00 95.12 130 LEU A C 1
ATOM 1028 O O . LEU A 1 130 ? -14.498 7.911 24.503 1.00 95.12 130 LEU A O 1
ATOM 1032 N N . GLU A 1 131 ? -14.659 5.710 24.921 1.00 93.06 131 GLU A N 1
ATOM 1033 C CA . GLU A 1 131 ? -13.891 5.774 26.162 1.00 93.06 131 GLU A CA 1
ATOM 1034 C C . GLU A 1 131 ? -12.410 6.078 25.901 1.00 93.06 131 GLU A C 1
ATOM 1036 O O . GLU A 1 131 ? -11.814 6.920 26.577 1.00 93.06 131 GLU A O 1
ATOM 1041 N N . ILE A 1 132 ? -11.823 5.488 24.856 1.00 92.81 132 ILE A N 1
ATOM 1042 C CA . ILE A 1 132 ? -10.471 5.841 24.395 1.00 92.81 132 ILE A CA 1
ATOM 1043 C C . ILE A 1 132 ? -10.411 7.326 24.003 1.00 92.81 132 ILE A C 1
ATOM 1045 O O . ILE A 1 132 ? -9.556 8.062 24.498 1.00 92.81 132 ILE A O 1
ATOM 1049 N N . ALA A 1 133 ? -11.364 7.811 23.204 1.00 92.19 133 ALA A N 1
ATOM 1050 C CA . ALA A 1 133 ? -11.406 9.211 22.782 1.00 92.19 133 ALA A CA 1
ATOM 1051 C C . ALA A 1 133 ? -11.590 10.190 23.958 1.00 92.19 133 ALA A C 1
ATOM 1053 O O . ALA A 1 133 ? -11.029 11.289 23.951 1.00 92.19 133 ALA A O 1
ATOM 1054 N N . ARG A 1 134 ? -12.359 9.821 24.993 1.00 91.25 134 ARG A N 1
ATOM 1055 C CA . ARG A 1 134 ? -12.475 10.620 26.227 1.00 91.25 134 ARG A CA 1
ATOM 1056 C C . ARG A 1 134 ? -11.141 10.704 26.960 1.00 91.25 134 ARG A C 1
ATOM 1058 O O . ARG A 1 134 ? -10.738 11.804 27.336 1.00 91.25 134 ARG A O 1
ATOM 1065 N N . ARG A 1 135 ? -10.441 9.577 27.127 1.00 88.31 135 ARG A N 1
ATOM 1066 C CA . ARG A 1 135 ? -9.116 9.538 27.767 1.00 88.31 135 ARG A CA 1
ATOM 1067 C C . ARG A 1 135 ? -8.093 10.381 27.007 1.00 88.31 135 ARG A C 1
ATOM 1069 O O . ARG A 1 135 ? -7.361 11.135 27.643 1.00 88.31 135 ARG A O 1
ATOM 1076 N N . GLN A 1 136 ? -8.101 10.335 25.677 1.00 89.44 136 GLN A N 1
ATOM 1077 C CA . GLN A 1 136 ? -7.251 11.186 24.834 1.00 89.44 136 GLN A CA 1
ATOM 1078 C C . GLN A 1 136 ? -7.518 12.675 25.061 1.00 89.44 136 GLN A C 1
ATOM 1080 O O . GLN A 1 136 ? -6.592 13.447 25.312 1.00 89.44 136 GLN A O 1
ATOM 1085 N N . LYS A 1 137 ? -8.795 13.080 25.065 1.00 89.56 137 LYS A N 1
ATOM 1086 C CA . LYS A 1 137 ? -9.180 14.474 25.337 1.00 89.56 137 LYS A CA 1
ATOM 1087 C C . LYS A 1 137 ? -8.729 14.946 26.716 1.00 89.56 137 LYS A C 1
ATOM 1089 O O . LYS A 1 137 ? -8.273 16.077 26.836 1.00 89.56 137 LYS A O 1
ATOM 1094 N N . LEU A 1 138 ? -8.822 14.094 27.740 1.00 88.88 138 LEU A N 1
ATOM 1095 C CA . LEU A 1 138 ? -8.347 14.416 29.092 1.00 88.88 138 LEU A CA 1
ATOM 1096 C C . LEU A 1 138 ? -6.828 14.634 29.151 1.00 88.88 138 LEU A C 1
ATOM 1098 O O . LEU A 1 138 ? -6.365 15.429 29.964 1.00 88.88 138 LEU A O 1
ATOM 1102 N N . ARG A 1 139 ? -6.059 13.967 28.283 1.00 86.50 139 ARG A N 1
ATOM 1103 C CA . ARG A 1 139 ? -4.605 14.160 28.148 1.00 86.50 139 ARG A CA 1
ATOM 1104 C C . ARG A 1 139 ? -4.230 15.371 27.289 1.00 86.50 139 ARG A C 1
ATOM 1106 O O . ARG A 1 139 ? -3.069 15.762 27.278 1.00 86.50 139 ARG A O 1
ATOM 1113 N N . GLY A 1 140 ? -5.192 15.974 26.585 1.00 87.25 140 GLY A N 1
ATOM 1114 C CA . GLY A 1 140 ? -4.935 17.043 25.616 1.00 87.25 140 GLY A CA 1
ATOM 1115 C C . GLY A 1 140 ? -4.265 16.549 24.329 1.00 87.25 140 GLY A C 1
ATOM 1116 O O . GLY A 1 140 ? -3.646 17.338 23.618 1.00 87.25 140 GLY A O 1
ATOM 1117 N N . GLU A 1 141 ? -4.367 15.253 24.027 1.00 83.81 141 GLU A N 1
ATOM 1118 C CA . GLU A 1 141 ? -3.736 14.628 22.865 1.00 83.81 141 GLU A CA 1
ATOM 1119 C C . GLU A 1 141 ? -4.703 14.577 21.671 1.00 83.81 141 GLU A C 1
ATOM 1121 O O . GLU A 1 141 ? -5.886 14.268 21.817 1.00 83.81 141 GLU A O 1
ATOM 1126 N N . CYS A 1 142 ? -4.187 14.857 20.469 1.00 78.50 142 CYS A N 1
ATOM 1127 C CA . CYS A 1 142 ? -4.950 14.793 19.212 1.00 78.50 142 CYS A CA 1
ATOM 1128 C C . CYS A 1 142 ? -4.586 13.583 18.334 1.00 78.50 142 CYS A C 1
ATOM 1130 O O . CYS A 1 142 ? -5.146 13.427 17.250 1.00 78.50 142 CYS A O 1
ATOM 1132 N N . LYS A 1 143 ? -3.618 12.757 18.752 1.00 87.94 143 LYS A N 1
ATOM 1133 C CA . LYS A 1 143 ? -3.132 11.595 17.997 1.00 87.94 143 LYS A CA 1
ATOM 1134 C C . LYS A 1 143 ? -3.324 10.328 18.821 1.00 87.94 143 LYS A C 1
ATOM 1136 O O . LYS A 1 143 ? -3.094 10.345 20.023 1.00 87.94 143 LYS A O 1
ATOM 1141 N N . LEU A 1 144 ? -3.703 9.243 18.149 1.00 89.38 144 LEU A N 1
ATOM 1142 C CA . LEU A 1 144 ? -3.739 7.909 18.744 1.00 89.38 144 LEU A CA 1
ATOM 1143 C C . LEU A 1 144 ? -2.326 7.484 19.153 1.00 89.38 144 LEU A C 1
ATOM 1145 O O . LEU A 1 144 ? -1.403 7.523 18.336 1.00 89.38 144 LEU A O 1
ATOM 1149 N N . SER A 1 145 ? -2.176 7.068 20.406 1.00 91.50 145 SER A N 1
ATOM 1150 C CA . SER A 1 145 ? -0.942 6.488 20.933 1.00 91.50 145 SER A CA 1
ATOM 1151 C C . SER A 1 145 ? -0.932 4.960 20.799 1.00 91.50 145 SER A C 1
ATOM 1153 O O . SER A 1 145 ? -1.959 4.319 20.558 1.00 91.50 145 SER A O 1
ATOM 1155 N N . TRP A 1 146 ? 0.240 4.349 20.988 1.00 90.88 146 TRP A N 1
ATOM 1156 C CA . TRP A 1 146 ? 0.356 2.890 21.074 1.00 90.88 146 TRP A CA 1
ATOM 1157 C C . TRP A 1 146 ? -0.407 2.326 22.282 1.00 90.88 146 TRP A C 1
ATOM 1159 O O . TRP A 1 146 ? -0.956 1.224 22.235 1.00 90.88 146 TRP A O 1
ATOM 1169 N N . GLU A 1 147 ? -0.472 3.092 23.368 1.00 89.31 147 GLU A N 1
ATOM 1170 C CA . GLU A 1 147 ? -1.250 2.782 24.563 1.00 89.31 147 GLU A CA 1
ATOM 1171 C C . GLU A 1 147 ? -2.736 2.699 24.237 1.00 89.31 147 GLU A C 1
ATOM 1173 O O . GLU A 1 147 ? -3.361 1.705 24.587 1.00 89.31 147 GLU A O 1
ATOM 1178 N N . ASP A 1 148 ? -3.275 3.667 23.498 1.00 90.62 148 ASP A N 1
ATOM 1179 C CA . ASP A 1 148 ? -4.681 3.652 23.082 1.00 90.62 148 ASP A CA 1
ATOM 1180 C C . ASP A 1 148 ? -5.004 2.444 22.199 1.00 90.62 148 ASP A C 1
ATOM 1182 O O . ASP A 1 148 ? -6.048 1.818 22.359 1.00 90.62 148 ASP A O 1
ATOM 1186 N N . TYR A 1 149 ? -4.092 2.074 21.295 1.00 90.62 149 TYR A N 1
ATOM 1187 C CA . TYR A 1 149 ? -4.262 0.897 20.444 1.00 90.62 149 TYR A CA 1
ATOM 1188 C C . TYR A 1 149 ? -4.333 -0.410 21.251 1.00 90.62 149 TYR A C 1
ATOM 1190 O O . TYR A 1 149 ? -5.161 -1.277 20.962 1.00 90.62 149 TYR A O 1
ATOM 1198 N N . LYS A 1 150 ? -3.503 -0.560 22.294 1.00 89.75 150 LYS A N 1
ATOM 1199 C CA . LYS A 1 150 ? -3.534 -1.740 23.183 1.00 89.75 150 LYS A CA 1
ATOM 1200 C C . LYS A 1 150 ? -4.868 -1.884 23.920 1.00 89.75 150 LYS A C 1
ATOM 1202 O O . LYS A 1 150 ? -5.255 -3.006 24.242 1.00 89.75 150 LYS A O 1
ATOM 1207 N N . GLU A 1 151 ? -5.561 -0.774 24.152 1.00 90.38 151 GLU A N 1
ATOM 1208 C CA . GLU A 1 151 ? -6.846 -0.720 24.851 1.00 90.38 151 GLU A CA 1
ATOM 1209 C C . GLU A 1 151 ? -8.046 -1.059 23.954 1.00 90.38 151 GLU A C 1
ATOM 1211 O O . GLU A 1 151 ? -9.153 -1.212 24.462 1.00 90.38 151 GLU A O 1
ATOM 1216 N N . MET A 1 152 ? -7.845 -1.227 22.642 1.00 92.19 152 MET A N 1
ATOM 1217 C CA . MET A 1 152 ? -8.879 -1.660 21.692 1.00 92.19 152 MET A CA 1
ATOM 1218 C C . MET A 1 152 ? -9.129 -3.180 21.784 1.00 92.19 152 MET A C 1
ATOM 1220 O O . MET A 1 152 ? -8.903 -3.941 20.837 1.00 92.19 152 MET A O 1
ATOM 1224 N N . VAL A 1 153 ? -9.510 -3.656 22.969 1.00 89.50 153 VAL A N 1
ATOM 1225 C CA . VAL A 1 153 ? -9.599 -5.082 23.316 1.00 89.50 153 VAL A CA 1
ATOM 1226 C C . VAL A 1 153 ? -10.695 -5.801 22.526 1.00 89.50 153 VAL A C 1
ATOM 1228 O O . VAL A 1 153 ? -10.459 -6.909 22.035 1.00 89.50 153 VAL A O 1
ATOM 1231 N N . PHE A 1 154 ? -11.871 -5.191 22.385 1.00 87.50 154 PHE A N 1
ATOM 1232 C CA . PHE A 1 154 ? -12.991 -5.706 21.605 1.00 87.50 154 PHE A CA 1
ATOM 1233 C C . PHE A 1 154 ? -12.674 -5.690 20.111 1.00 87.50 154 PHE A C 1
ATOM 1235 O O . PHE A 1 154 ? -12.866 -6.701 19.435 1.00 87.50 154 PHE A O 1
ATOM 1242 N N . THR A 1 155 ? -12.077 -4.605 19.614 1.00 89.75 155 THR A N 1
ATOM 1243 C CA . THR A 1 155 ? -11.595 -4.518 18.225 1.00 89.75 155 THR A CA 1
ATOM 1244 C C . THR A 1 155 ? -10.610 -5.645 17.889 1.00 89.75 155 THR A C 1
ATOM 1246 O O . THR A 1 155 ? -10.685 -6.246 16.820 1.00 89.75 155 THR A O 1
ATOM 1249 N N . GLN A 1 156 ? -9.721 -6.006 18.822 1.00 83.94 156 GLN A N 1
ATOM 1250 C CA . GLN A 1 156 ? -8.772 -7.119 18.667 1.00 83.94 156 GLN A CA 1
ATOM 1251 C C . GLN A 1 156 ? -9.373 -8.511 18.955 1.00 83.94 156 GLN A C 1
ATOM 1253 O O . GLN A 1 156 ? -8.703 -9.530 18.751 1.00 83.94 156 GLN A O 1
ATOM 1258 N N . CYS A 1 157 ? -10.612 -8.599 19.446 1.00 71.25 157 CYS A N 1
ATOM 1259 C CA . CYS A 1 157 ? -11.211 -9.843 19.940 1.00 71.25 157 CYS A CA 1
ATOM 1260 C C . CYS A 1 157 ? -11.405 -10.899 18.832 1.00 71.25 157 CYS A C 1
ATOM 1262 O O . CYS A 1 157 ? -11.387 -12.095 19.131 1.00 71.25 157 CYS A O 1
ATOM 1264 N N . GLY A 1 158 ? -11.481 -10.481 17.561 1.00 55.03 158 GLY A N 1
ATOM 1265 C CA . GLY A 1 158 ? -11.466 -11.385 16.403 1.00 55.03 158 GLY A CA 1
ATOM 1266 C C . GLY A 1 158 ? -10.133 -12.121 16.198 1.00 55.03 158 GLY A C 1
ATOM 1267 O O . GLY A 1 158 ? -10.128 -13.285 15.826 1.00 55.03 158 GLY A O 1
ATOM 1268 N N . TYR A 1 159 ? -8.994 -11.512 16.544 1.00 46.25 159 TYR A N 1
ATOM 1269 C CA . TYR A 1 159 ? -7.664 -12.108 16.338 1.00 46.25 159 TYR A CA 1
ATOM 1270 C C . TYR A 1 159 ? -7.262 -13.105 17.444 1.00 46.25 159 TYR A C 1
ATOM 1272 O O . TYR A 1 159 ? -6.589 -14.107 17.200 1.00 46.25 159 TYR A O 1
ATOM 1280 N N . LYS A 1 160 ? -7.671 -12.855 18.696 1.00 39.84 160 LYS A N 1
ATOM 1281 C CA . LYS A 1 160 ? -7.206 -13.640 19.858 1.00 39.84 160 LYS A CA 1
ATOM 1282 C C . LYS A 1 160 ? -7.860 -15.019 20.001 1.00 39.84 160 LYS A C 1
ATOM 1284 O O . LYS A 1 160 ? -7.255 -15.903 20.609 1.00 39.84 160 LYS A O 1
ATOM 1289 N N . ARG A 1 161 ? -9.075 -15.233 19.482 1.00 39.66 161 ARG A N 1
ATOM 1290 C CA . ARG A 1 161 ? -9.765 -16.530 19.633 1.00 39.66 161 ARG A CA 1
ATOM 1291 C C . ARG A 1 161 ? -9.266 -17.588 18.645 1.00 39.66 161 ARG A C 1
ATOM 1293 O O . ARG A 1 161 ? -9.143 -18.742 19.054 1.00 39.66 161 ARG A O 1
ATOM 1300 N N . ASP A 1 162 ? -8.880 -17.209 17.426 1.00 39.12 162 ASP A N 1
ATOM 1301 C CA . ASP A 1 162 ? -8.427 -18.171 16.409 1.00 39.12 162 ASP A CA 1
ATOM 1302 C C . ASP A 1 162 ? -7.062 -18.797 16.726 1.00 39.12 162 ASP A C 1
ATOM 1304 O O . ASP A 1 162 ? -6.888 -20.011 16.591 1.00 39.12 162 ASP A O 1
ATOM 1308 N N . LEU A 1 163 ? -6.119 -18.035 17.285 1.00 39.62 163 LEU A N 1
ATOM 1309 C CA . LEU A 1 163 ? -4.836 -18.581 17.755 1.00 39.62 163 LEU A CA 1
ATOM 1310 C C . LEU A 1 163 ? -5.004 -19.591 18.907 1.00 39.62 163 LEU A C 1
ATOM 1312 O O . LEU A 1 163 ? -4.296 -20.598 18.962 1.00 39.62 163 LEU A O 1
ATOM 1316 N N . ALA A 1 164 ? -5.974 -19.368 19.798 1.00 37.84 164 ALA A N 1
ATOM 1317 C CA . ALA A 1 164 ? -6.232 -20.238 20.946 1.00 37.84 164 ALA A CA 1
ATOM 1318 C C . ALA A 1 164 ? -7.075 -21.486 20.606 1.00 37.84 164 ALA A C 1
ATOM 1320 O O . ALA A 1 164 ? -6.987 -22.488 21.327 1.00 37.84 164 ALA A O 1
ATOM 1321 N N . ALA A 1 165 ? -7.887 -21.429 19.543 1.00 40.59 165 ALA A N 1
ATOM 1322 C CA . ALA A 1 165 ? -8.699 -22.540 19.043 1.00 40.59 165 ALA A CA 1
ATOM 1323 C C . ALA A 1 165 ? -7.904 -23.462 18.101 1.00 40.59 165 ALA A C 1
ATOM 1325 O O . ALA A 1 165 ? -8.009 -24.687 18.197 1.00 40.59 165 ALA A O 1
ATOM 1326 N N . ARG A 1 166 ? -7.025 -22.900 17.257 1.00 40.81 166 ARG A N 1
ATOM 1327 C CA . ARG A 1 166 ? -6.208 -23.659 16.293 1.00 40.81 166 ARG A CA 1
ATOM 1328 C C . ARG A 1 166 ? -5.101 -24.488 16.954 1.00 40.81 166 ARG A C 1
ATOM 1330 O O . ARG A 1 166 ? -4.763 -25.551 16.448 1.00 40.81 166 ARG A O 1
ATOM 1337 N N . GLN A 1 167 ? -4.599 -24.070 18.120 1.00 44.00 167 GLN A N 1
ATOM 1338 C CA . GLN A 1 167 ? -3.657 -24.866 18.924 1.00 44.00 167 GLN A CA 1
ATOM 1339 C C . GLN A 1 167 ? -4.313 -26.023 19.699 1.00 44.00 167 GLN A C 1
ATOM 1341 O O . GLN A 1 167 ? -3.604 -26.908 20.169 1.00 44.00 167 GLN A O 1
ATOM 1346 N N . ARG A 1 168 ? -5.646 -26.038 19.854 1.00 41.78 168 ARG A N 1
ATOM 1347 C CA . ARG A 1 168 ? -6.346 -26.998 20.730 1.00 41.78 168 ARG A CA 1
ATOM 1348 C C . ARG A 1 168 ? -7.210 -28.038 20.024 1.00 41.78 168 ARG A C 1
ATOM 1350 O O . ARG A 1 168 ? -7.803 -28.857 20.715 1.00 41.78 168 ARG A O 1
ATOM 1357 N N . GLY A 1 169 ? -7.276 -28.048 18.689 1.00 42.62 169 GLY A N 1
ATOM 1358 C CA . GLY A 1 169 ? -7.923 -29.129 17.925 1.00 42.62 169 GLY A CA 1
ATOM 1359 C C . GLY A 1 169 ? -9.367 -29.450 18.343 1.00 42.62 169 GLY A C 1
ATOM 1360 O O . GLY A 1 169 ? -9.835 -30.564 18.133 1.00 42.62 169 GLY A O 1
ATOM 1361 N N . GLN A 1 170 ? -10.069 -28.503 18.966 1.00 40.97 170 GLN A N 1
ATOM 1362 C CA . GLN A 1 170 ? -11.401 -28.690 19.533 1.00 40.97 170 GLN A CA 1
ATOM 1363 C C . GLN A 1 170 ? -12.330 -27.645 18.936 1.00 40.97 170 GLN A C 1
ATOM 1365 O O . GLN A 1 170 ? -12.404 -26.517 19.416 1.00 40.97 170 GLN A O 1
ATOM 1370 N N . VAL A 1 171 ? -13.067 -28.039 17.901 1.00 42.47 171 VAL A N 1
ATOM 1371 C CA . VAL A 1 171 ? -14.281 -27.325 17.504 1.00 42.47 171 VAL A CA 1
ATOM 1372 C C . VAL A 1 171 ? -15.477 -28.220 17.821 1.00 42.47 171 VAL A C 1
ATOM 1374 O O . VAL A 1 171 ? -15.821 -29.074 17.006 1.00 42.47 171 VAL A O 1
ATOM 1377 N N . PRO A 1 172 ? -16.130 -28.061 18.985 1.00 36.94 172 PRO A N 1
ATOM 1378 C CA . PRO A 1 172 ? -17.525 -28.426 19.136 1.00 36.94 172 PRO A CA 1
ATOM 1379 C C . PRO A 1 172 ? -18.417 -27.199 18.887 1.00 36.94 172 PRO A C 1
ATOM 1381 O O . PRO A 1 172 ? -18.074 -26.067 19.241 1.00 36.94 172 PRO A O 1
ATOM 1384 N N . ALA A 1 173 ? -19.570 -27.437 18.263 1.00 42.91 173 ALA A N 1
ATOM 1385 C CA . ALA A 1 173 ? -20.601 -26.430 18.017 1.00 42.91 173 ALA A CA 1
ATOM 1386 C C . ALA A 1 173 ? -21.155 -25.864 19.342 1.00 42.91 173 ALA A C 1
ATOM 1388 O O . ALA A 1 173 ? -21.353 -26.648 20.273 1.00 42.91 173 ALA A O 1
ATOM 1389 N N . PRO A 1 174 ? -21.453 -24.553 19.457 1.00 39.97 174 PRO A N 1
ATOM 1390 C CA . PRO A 1 174 ? -22.139 -24.044 20.632 1.00 39.97 174 PRO A CA 1
ATOM 1391 C C . PRO A 1 174 ? -23.583 -23.631 20.329 1.00 39.97 174 PRO A C 1
ATOM 1393 O O . PRO A 1 174 ? -23.860 -22.770 19.494 1.00 39.97 174 PRO A O 1
ATOM 1396 N N . GLU A 1 175 ? -24.484 -24.238 21.094 1.00 33.09 175 GLU A N 1
ATOM 1397 C CA . GLU A 1 175 ? -25.832 -23.762 21.366 1.00 33.09 175 GLU A CA 1
ATOM 1398 C C . GLU A 1 175 ? -25.815 -22.391 22.062 1.00 33.09 175 GLU A C 1
ATOM 1400 O O . GLU A 1 175 ? -24.916 -22.084 22.844 1.00 33.09 175 GLU A O 1
ATOM 1405 N N . GLY A 1 176 ? -26.864 -21.605 21.803 1.00 38.34 176 GLY A N 1
ATOM 1406 C CA . GLY A 1 176 ? -27.521 -20.751 22.793 1.00 38.34 176 GLY A CA 1
ATOM 1407 C C . GLY A 1 176 ? -26.708 -19.631 23.453 1.00 38.34 176 GLY A C 1
ATOM 1408 O O . GLY A 1 176 ? -25.982 -19.848 24.413 1.00 38.34 176 GLY A O 1
ATOM 1409 N N . HIS A 1 177 ? -27.044 -18.404 23.053 1.00 36.44 177 HIS A N 1
ATOM 1410 C CA . HIS A 1 177 ? -26.804 -17.132 23.747 1.00 36.44 177 HIS A CA 1
ATOM 1411 C C . HIS A 1 177 ? -25.392 -16.514 23.641 1.00 36.44 177 HIS A C 1
ATOM 1413 O O . HIS A 1 177 ? -24.405 -16.946 24.229 1.00 36.44 177 HIS A O 1
ATOM 1419 N N . SER A 1 178 ? -25.371 -15.391 22.910 1.00 40.09 178 SER A N 1
ATOM 1420 C CA . SER A 1 178 ? -24.369 -14.312 22.946 1.00 40.09 178 SER A CA 1
ATOM 1421 C C . SER A 1 178 ? -22.974 -14.592 22.374 1.00 40.09 178 SER A C 1
ATOM 1423 O O . SER A 1 178 ? -21.996 -13.992 22.816 1.00 40.09 178 SER A O 1
ATOM 1425 N N . ARG A 1 179 ? -22.850 -15.441 21.346 1.00 38.22 179 ARG A N 1
ATOM 1426 C CA . ARG A 1 179 ? -21.560 -15.682 20.677 1.00 38.22 179 ARG A CA 1
ATOM 1427 C C . ARG A 1 179 ? -21.409 -14.935 19.344 1.00 38.22 179 ARG A C 1
ATOM 1429 O O . ARG A 1 179 ? -22.110 -15.226 18.388 1.00 38.22 179 ARG A O 1
ATOM 1436 N N . CYS A 1 180 ? -20.416 -14.040 19.340 1.00 42.97 180 CYS A N 1
ATOM 1437 C CA . CYS A 1 180 ? -19.454 -13.741 18.270 1.00 42.97 180 CYS A CA 1
ATOM 1438 C C . CYS A 1 180 ? -19.968 -13.293 16.894 1.00 42.97 180 CYS A C 1
ATOM 1440 O O . CYS A 1 180 ? -20.355 -14.109 16.069 1.00 42.97 180 CYS A O 1
ATOM 1442 N N . ALA A 1 181 ? -19.785 -12.004 16.596 1.00 40.25 181 ALA A N 1
ATOM 1443 C CA . ALA A 1 181 ? -19.921 -11.456 15.244 1.00 40.25 181 ALA A CA 1
ATOM 1444 C C . ALA A 1 181 ? -18.608 -11.425 14.435 1.00 40.25 181 ALA A C 1
ATOM 1446 O O . ALA A 1 181 ? -18.636 -11.129 13.248 1.00 40.25 181 ALA A O 1
ATOM 1447 N N . LEU A 1 182 ? -17.456 -11.725 15.043 1.00 39.22 182 LEU A N 1
ATOM 1448 C CA . LEU A 1 182 ? -16.145 -11.582 14.393 1.00 39.22 182 LEU A CA 1
ATOM 1449 C C . LEU A 1 182 ? -15.300 -12.849 14.560 1.00 39.22 182 LEU A C 1
ATOM 1451 O O . LEU A 1 182 ? -14.206 -12.816 15.112 1.00 39.22 182 LEU A O 1
ATOM 1455 N N . GLN A 1 183 ? -15.850 -13.983 14.132 1.00 36.66 183 GLN A N 1
ATOM 1456 C CA . GLN A 1 183 ? -15.128 -15.250 14.008 1.00 36.66 183 GLN A CA 1
ATOM 1457 C C . GLN A 1 183 ? -14.781 -15.488 12.534 1.00 36.66 183 GLN A C 1
ATOM 1459 O O . GLN A 1 183 ? -15.298 -16.427 11.950 1.00 36.66 183 GLN A O 1
ATOM 1464 N N . TRP A 1 184 ? -14.000 -14.605 11.903 1.00 41.34 184 TRP A N 1
ATOM 1465 C CA . TRP A 1 184 ? -13.598 -14.783 10.501 1.00 41.34 184 TRP A CA 1
ATOM 1466 C C . TRP A 1 184 ? -12.255 -14.093 10.206 1.00 41.34 184 TRP A C 1
ATOM 1468 O O . TRP A 1 184 ? -12.272 -12.916 9.858 1.00 41.34 184 TRP A O 1
ATOM 1478 N N . VAL A 1 185 ? -11.132 -14.819 10.361 1.00 33.66 185 VAL A N 1
ATOM 1479 C CA . VAL A 1 185 ? -10.003 -15.004 9.403 1.00 33.66 185 VAL A CA 1
ATOM 1480 C C . VAL A 1 185 ? -9.213 -16.258 9.797 1.00 33.66 185 VAL A C 1
ATOM 1482 O O . VAL A 1 185 ? -8.685 -16.306 10.926 1.00 33.66 185 VAL A O 1
#

Sequence (185 aa):
IMSMDPGEEETERLRLEYITFMKGVVSAPLNFPGTAYWKALKSRATILGVIERKMEERLEKMNKEASSMEEDDLLGWAMKQSNLSKEQILDLLLSLLFAGHETSSMALALAIFFLEGCPKAVEELREEHLEIARRQKLRGECKLSWEDYKEMVFTQCGYKRDLAARQRGQVPAPEGHSRCALQWV

Organism: Aegilops tauschii subsp. strangulata (NCBI:txid200361)

pLDDT: mean 81.61, std 18.41, range [33.09, 96.31]

Secondary structure (DSSP, 8-state):
---PPTT-HHHHHHHHHHHHHHHHHTS-----TTSHHHHHHHHHHHHHHHHHHHHHHHHHHHHHH-PPPP-SSHHHHHHH-TT--HHHHHHHHHHHHHHHHHHHHHHHHHHHHHHHT-HHHHHHHHHHHHHHHHHHHHHT--S--HHHHHT-TTTTHHHHHHHHHHTTT------SS---S----